Protein AF-A0A8T4D0Z1-F1 (afdb_monomer)

Mean predicted aligned error: 14.8 Å

Radius of gyration: 27.05 Å; Cα contacts (8 Å, |Δi|>4): 489; chains: 1; bounding box: 79×48×69 Å

Sequence (338 aa):
MTKTKYHNISILTSDVYAKAGSKIFVEFDRGKKSDSADDKNLLVLPRDIFDELKYLKKNPKYQNKLEEFFSDLDNYTSKGMNNCPIENDKDKKLNFSIGQISTGLDIALVDGASDLSYLVNSLGSFNPDELKIISSNPETRFDYKSKKLPVEAPKILLGDISILNQGVINGSKNLEARLNEVENNILPIEEAESFFDKKELYMNQVVRLGKEDYAIVEGDISRGRWGAINRADNVRLRLLHPREKSKKIILGKQVMPSFIGLTPRDMTQYIALQYGLLNPNVSLLFLVGGAGSGKTLLSYAAAMYQRLEFSEKGLKDKNWETLLLDQLLNRELMILYT

Solvent-accessible surface area (backbone atoms only — not comparable to full-atom values): 19195 Å² total; per-residue (Å²): 129,81,82,78,47,61,67,31,38,37,35,64,38,53,67,37,46,50,72,51,20,50,55,52,60,65,70,58,32,60,48,91,74,42,90,50,96,59,48,21,24,32,40,41,44,40,46,66,46,55,54,49,44,61,57,47,34,74,37,82,92,24,22,70,37,34,52,48,27,50,52,53,50,49,65,31,40,72,77,52,56,52,77,48,77,46,83,48,102,75,87,58,65,37,44,29,39,37,23,56,71,50,95,9,20,34,36,30,42,29,45,83,53,89,39,67,69,60,45,49,60,60,51,36,78,76,46,56,94,43,47,37,36,34,32,68,49,67,65,61,40,49,54,38,45,76,71,72,42,57,60,43,71,47,66,88,74,43,75,51,68,66,58,62,60,44,41,58,42,80,47,41,65,67,51,44,54,49,35,73,70,36,76,91,23,50,36,54,38,78,65,55,30,73,64,44,100,55,84,76,84,52,84,69,22,31,32,34,41,57,98,77,44,44,28,35,27,45,50,53,71,43,59,45,100,81,69,48,78,74,47,69,42,81,48,25,39,30,55,53,51,71,79,71,56,57,75,65,76,72,71,54,97,60,75,74,79,52,56,97,84,44,56,64,91,48,71,65,52,42,48,43,41,59,66,33,62,66,25,81,59,37,74,48,68,50,83,55,66,67,89,89,71,53,60,70,60,51,51,51,53,35,54,50,48,49,51,54,58,49,48,64,56,42,71,74,42,96,56,51,70,61,58,52,52,62,53,67,74,76,44,48,80,48,80,51,86,99

Nearest PDB structures (foldseek):
  2rk9-assembly1_A  TM=4.603E-01  e=1.181E+00  Vibrio splendidus 12B01
  3c85-assembly1_A  TM=7.006E-01  e=6.788E+00  Vibrio parahaemolyticus RIMD 2210633
  1xkj-assembly1_A  TM=2.360E-01  e=1.913E+00  Vibrio harveyi

pLDDT: mean 80.87, std 16.67, range [30.53, 97.44]

Secondary structure (DSSP, 8-state):
---PPPSEEEEE-HHHHHHHTTHHHHHH--GGG--STT--EEEEEEHHHHHHHHHHTTSTTTHHHHHHHHHHHHHHHTT--EEEEE--SSS-PEEEEEEESSSSEEEEEEES---HHHHHHHHTTT-GGGEEEE-S-HHHHHHHHHTT--EE--GGGS--HHHHHTTEEEPPHHHHHHHHHSGGGEEEHHHHHTTSSSS-PPTT-EEE-SSS-EEEEEEEEEE-TTS-EEEEEEEEEEEPPHHHHT------SS----BTTB--SSHHHHHIIIIIIT-TTEEEEEE---TTSSHHHHHHHHHHHHHHHHHHHHTTSS-HHHHHHHHHHT-EEEEE--

Structure (mmCIF, N/CA/C/O backbone):
data_AF-A0A8T4D0Z1-F1
#
_entry.id   AF-A0A8T4D0Z1-F1
#
loop_
_atom_site.group_PDB
_atom_site.id
_atom_site.type_symbol
_atom_site.label_atom_id
_atom_site.label_alt_id
_atom_site.label_comp_id
_atom_site.label_asym_id
_atom_site.label_entity_id
_atom_site.label_seq_id
_atom_site.pdbx_PDB_ins_code
_atom_site.Cartn_x
_atom_site.Cartn_y
_atom_site.Cartn_z
_atom_site.occupancy
_atom_site.B_iso_or_equiv
_atom_site.auth_seq_id
_atom_site.auth_comp_id
_atom_site.auth_asym_id
_atom_site.auth_atom_id
_atom_site.pdbx_PDB_model_num
ATOM 1 N N . MET A 1 1 ? 32.779 -0.439 -22.805 1.00 47.03 1 MET A N 1
ATOM 2 C CA . MET A 1 1 ? 32.040 -0.138 -21.563 1.00 47.03 1 MET A CA 1
ATOM 3 C C . MET A 1 1 ? 32.089 -1.373 -20.694 1.00 47.03 1 MET A C 1
ATOM 5 O O . MET A 1 1 ? 31.717 -2.439 -21.169 1.00 47.03 1 MET A O 1
ATOM 9 N N . THR A 1 2 ? 32.619 -1.262 -19.479 1.00 55.25 2 THR A N 1
ATOM 10 C CA . THR A 1 2 ? 32.457 -2.308 -18.466 1.00 55.25 2 THR A CA 1
ATOM 11 C C . THR A 1 2 ? 30.962 -2.503 -18.242 1.00 55.25 2 THR A C 1
ATOM 13 O O . THR A 1 2 ? 30.214 -1.535 -18.134 1.00 55.25 2 THR A O 1
ATOM 16 N N . LYS A 1 3 ? 30.510 -3.755 -18.288 1.00 70.94 3 LYS A N 1
ATOM 17 C CA . LYS A 1 3 ? 29.103 -4.105 -18.113 1.00 70.94 3 LYS A CA 1
ATOM 18 C C . LYS A 1 3 ? 28.761 -3.840 -16.647 1.00 70.94 3 LYS A C 1
ATOM 20 O O . LYS A 1 3 ? 29.086 -4.666 -15.801 1.00 70.94 3 LYS A O 1
ATOM 25 N N . THR A 1 4 ? 28.206 -2.665 -16.346 1.00 78.31 4 THR A N 1
ATOM 26 C CA . THR A 1 4 ? 27.737 -2.338 -14.996 1.00 78.31 4 THR A CA 1
ATOM 27 C C . THR A 1 4 ? 26.746 -3.413 -14.581 1.00 78.31 4 THR A C 1
ATOM 29 O O . THR A 1 4 ? 25.767 -3.673 -15.285 1.00 78.31 4 THR A O 1
ATOM 32 N N . LYS A 1 5 ? 27.047 -4.095 -13.478 1.00 86.31 5 LYS A N 1
ATOM 33 C CA . LYS A 1 5 ? 26.151 -5.092 -12.909 1.00 86.31 5 LYS A CA 1
ATOM 34 C C . LYS A 1 5 ? 25.172 -4.356 -12.000 1.00 86.31 5 LYS A C 1
ATOM 36 O O . LYS A 1 5 ? 25.580 -3.521 -11.206 1.00 86.31 5 LYS A O 1
ATOM 41 N N . TYR A 1 6 ? 23.885 -4.635 -12.157 1.00 90.12 6 TYR A N 1
ATOM 42 C CA . TYR A 1 6 ? 22.846 -4.133 -11.263 1.00 90.12 6 TYR A CA 1
ATOM 43 C C . TYR A 1 6 ? 22.421 -5.255 -10.323 1.00 90.12 6 TYR A C 1
ATOM 45 O O . TYR A 1 6 ? 22.430 -6.412 -10.736 1.00 90.12 6 TYR A O 1
ATOM 53 N N . HIS A 1 7 ? 22.063 -4.893 -9.090 1.00 90.19 7 HIS A N 1
ATOM 54 C CA . HIS A 1 7 ? 21.628 -5.815 -8.038 1.00 90.19 7 HIS A CA 1
ATOM 55 C C . HIS A 1 7 ? 20.145 -6.194 -8.120 1.00 90.19 7 HIS A C 1
ATOM 57 O O . HIS A 1 7 ? 19.727 -7.239 -7.637 1.00 90.19 7 HIS A O 1
ATOM 63 N N . ASN A 1 8 ? 19.312 -5.309 -8.664 1.00 92.81 8 ASN A N 1
ATOM 64 C CA . ASN A 1 8 ? 17.941 -5.633 -9.043 1.00 92.81 8 ASN A CA 1
ATOM 65 C C . ASN A 1 8 ? 17.583 -4.830 -10.282 1.00 92.81 8 ASN A C 1
ATOM 67 O O . ASN A 1 8 ? 17.907 -3.643 -10.361 1.00 92.81 8 ASN A O 1
ATOM 71 N N . ILE A 1 9 ? 16.861 -5.453 -11.210 1.00 94.81 9 ILE A N 1
ATOM 72 C CA . ILE A 1 9 ? 16.290 -4.771 -12.370 1.00 94.81 9 ILE A CA 1
ATOM 73 C C . ILE A 1 9 ? 14.774 -4.869 -12.255 1.00 94.81 9 ILE A C 1
ATOM 75 O O . ILE A 1 9 ? 14.208 -5.958 -12.210 1.00 94.81 9 ILE A O 1
ATOM 79 N N . SER A 1 10 ? 14.093 -3.732 -12.169 1.00 96.25 10 SER A N 1
ATOM 80 C CA . SER A 1 10 ? 12.647 -3.696 -11.949 1.00 96.25 10 SER A CA 1
ATOM 81 C C . SER A 1 10 ? 11.937 -2.915 -13.043 1.00 96.25 10 SER A C 1
ATOM 83 O O . SER A 1 10 ? 12.278 -1.768 -13.311 1.00 96.25 10 SER A O 1
ATOM 85 N N . ILE A 1 11 ? 10.920 -3.530 -13.647 1.00 96.81 11 ILE A N 1
ATOM 86 C CA . ILE A 1 11 ? 9.986 -2.879 -14.568 1.00 96.81 11 ILE A CA 1
ATOM 87 C C . ILE A 1 11 ? 8.665 -2.693 -13.826 1.00 96.81 11 ILE A C 1
ATOM 89 O O . ILE A 1 11 ? 7.998 -3.672 -13.486 1.00 96.81 11 ILE A O 1
ATOM 93 N N . LEU A 1 12 ? 8.268 -1.453 -13.557 1.00 96.88 12 LEU A N 1
ATOM 94 C CA . LEU A 1 12 ? 6.986 -1.186 -12.902 1.00 96.88 12 LEU A CA 1
ATOM 95 C C . LEU A 1 12 ? 5.918 -0.906 -13.961 1.00 96.88 12 LEU A C 1
ATOM 97 O O . LEU A 1 12 ? 6.181 -0.243 -14.962 1.00 96.88 12 LEU A O 1
ATOM 101 N N . THR A 1 13 ? 4.702 -1.393 -13.741 1.00 97.06 13 THR A N 1
ATOM 102 C CA . THR A 1 13 ? 3.558 -1.055 -14.595 1.00 97.06 13 THR A CA 1
ATOM 103 C C . THR A 1 13 ? 2.968 0.309 -14.231 1.00 97.06 13 THR A C 1
ATOM 105 O O . THR A 1 13 ? 3.181 0.830 -13.130 1.00 97.06 13 THR A O 1
ATOM 108 N N . SER A 1 14 ? 2.208 0.904 -15.153 1.00 96.88 14 SER A N 1
ATOM 109 C CA . SER A 1 14 ? 1.625 2.246 -15.006 1.00 96.88 14 SER A CA 1
ATOM 110 C C . SER A 1 14 ? 0.792 2.413 -13.729 1.00 96.88 14 SER A C 1
ATOM 112 O O . SER A 1 14 ? 0.857 3.446 -13.063 1.00 96.88 14 SER A O 1
ATOM 114 N N . ASP A 1 15 ? 0.065 1.373 -13.320 1.00 94.94 15 ASP A N 1
ATOM 115 C CA . ASP A 1 15 ? -0.751 1.358 -12.108 1.00 94.94 15 ASP A CA 1
ATOM 116 C C . ASP A 1 15 ? 0.074 1.446 -10.816 1.00 94.94 15 ASP A C 1
ATOM 118 O O . ASP A 1 15 ? -0.430 1.950 -9.809 1.00 94.94 15 ASP A O 1
ATOM 122 N N . VAL A 1 16 ? 1.334 0.999 -10.827 1.00 96.25 16 VAL A N 1
ATOM 123 C CA . VAL A 1 16 ? 2.243 1.148 -9.683 1.00 96.25 16 VAL A CA 1
ATOM 124 C C . VAL A 1 16 ? 2.720 2.590 -9.580 1.00 96.25 16 VAL A C 1
ATOM 126 O O . VAL A 1 16 ? 2.548 3.201 -8.525 1.00 96.25 16 VAL A O 1
ATOM 129 N N . TYR A 1 17 ? 3.222 3.162 -10.678 1.00 96.25 17 TYR A N 1
ATOM 130 C CA . TYR A 1 17 ? 3.630 4.570 -10.742 1.00 96.25 17 TYR A CA 1
ATOM 131 C C . TYR A 1 17 ? 2.480 5.514 -10.365 1.00 96.25 17 TYR A C 1
ATOM 133 O O . TYR A 1 17 ? 2.650 6.386 -9.519 1.00 96.25 17 TYR A O 1
ATOM 141 N N . ALA A 1 18 ? 1.278 5.301 -10.912 1.00 94.44 18 ALA A N 1
ATOM 142 C CA . ALA A 1 18 ? 0.109 6.133 -10.621 1.00 94.44 18 ALA A CA 1
ATOM 143 C C . ALA A 1 18 ? -0.299 6.106 -9.137 1.00 94.44 18 ALA A C 1
ATOM 145 O O . ALA A 1 18 ? -0.797 7.098 -8.600 1.00 94.44 18 ALA A O 1
ATOM 146 N N . LYS A 1 19 ? -0.094 4.975 -8.449 1.00 92.19 19 LYS A N 1
ATOM 147 C CA . LYS A 1 19 ? -0.420 4.836 -7.024 1.00 92.19 19 LYS A CA 1
ATOM 148 C C . LYS A 1 19 ? 0.692 5.343 -6.106 1.00 92.19 19 LYS A C 1
ATOM 150 O O . LYS A 1 19 ? 0.364 5.949 -5.081 1.00 92.19 19 LYS A O 1
ATOM 155 N N . ALA A 1 20 ? 1.955 5.092 -6.446 1.00 92.31 20 ALA A N 1
ATOM 156 C CA . ALA A 1 20 ? 3.108 5.384 -5.597 1.00 92.31 20 ALA A CA 1
ATOM 157 C C . ALA A 1 20 ? 3.710 6.785 -5.819 1.00 92.31 20 ALA A C 1
ATOM 159 O O . ALA A 1 20 ? 4.182 7.380 -4.854 1.00 92.31 20 ALA A O 1
ATOM 160 N N . GLY A 1 21 ? 3.655 7.335 -7.037 1.00 95.00 21 GLY A N 1
ATOM 161 C CA . GLY A 1 21 ? 4.294 8.613 -7.375 1.00 95.00 21 GLY A CA 1
ATOM 162 C C . GLY A 1 21 ? 5.819 8.566 -7.225 1.00 95.00 21 GLY A C 1
ATOM 163 O O . GLY A 1 21 ? 6.441 7.545 -7.517 1.00 95.00 21 GLY A O 1
ATOM 164 N N . SER A 1 22 ? 6.410 9.655 -6.729 1.00 93.81 22 SER A N 1
ATOM 165 C CA . SER A 1 22 ? 7.848 9.804 -6.428 1.00 93.81 22 SER A CA 1
ATOM 166 C C . SER A 1 22 ? 8.384 8.791 -5.409 1.00 93.81 22 SER A C 1
ATOM 168 O O . SER A 1 22 ? 9.566 8.449 -5.435 1.00 93.81 22 SER A O 1
ATOM 170 N N . LYS A 1 23 ? 7.523 8.243 -4.534 1.00 91.81 23 LYS A N 1
ATOM 171 C CA . LYS A 1 23 ? 7.924 7.310 -3.462 1.00 91.81 23 LYS A CA 1
ATOM 172 C C . LYS A 1 23 ? 8.645 6.065 -3.972 1.00 91.81 23 LYS A C 1
ATOM 174 O O . LYS A 1 23 ? 9.411 5.460 -3.228 1.00 91.81 23 LYS A O 1
ATOM 179 N N . ILE A 1 24 ? 8.437 5.695 -5.236 1.00 94.88 24 ILE A N 1
ATOM 180 C CA . ILE A 1 24 ? 9.175 4.600 -5.870 1.00 94.88 24 ILE A CA 1
ATOM 181 C C . ILE A 1 24 ? 10.688 4.835 -5.857 1.00 94.88 24 ILE A C 1
ATOM 183 O O . ILE A 1 24 ? 11.440 3.878 -5.748 1.00 94.88 24 ILE A O 1
ATOM 187 N N . PHE A 1 25 ? 11.157 6.082 -5.946 1.00 94.69 25 PHE A N 1
ATOM 188 C CA . PHE A 1 25 ? 12.589 6.351 -5.959 1.00 94.69 25 PHE A CA 1
ATOM 189 C C . PHE A 1 25 ? 13.204 6.027 -4.604 1.00 94.69 25 PHE A C 1
ATOM 191 O O . PHE A 1 25 ? 14.261 5.420 -4.553 1.00 94.69 25 PHE A O 1
ATOM 198 N N . VAL A 1 26 ? 12.503 6.346 -3.515 1.00 91.69 26 VAL A N 1
ATOM 199 C CA . VAL A 1 26 ? 12.949 6.035 -2.152 1.00 91.69 26 VAL A CA 1
ATOM 200 C C . VAL A 1 26 ? 12.924 4.530 -1.890 1.00 91.69 26 VAL A C 1
ATOM 202 O O . VAL A 1 26 ? 13.870 3.994 -1.328 1.00 91.69 26 VAL A O 1
ATOM 205 N N . GLU A 1 27 ? 11.864 3.841 -2.311 1.00 91.25 27 GLU A N 1
ATOM 206 C CA . GLU A 1 27 ? 11.704 2.404 -2.055 1.00 91.25 27 GLU A CA 1
ATOM 207 C C . GLU A 1 27 ? 12.721 1.545 -2.814 1.00 91.25 27 GLU A C 1
ATOM 209 O O . GLU A 1 27 ? 13.227 0.555 -2.289 1.00 91.25 27 GLU A O 1
ATOM 214 N N . PHE A 1 28 ? 12.994 1.896 -4.071 1.00 92.88 28 PHE A N 1
ATOM 215 C CA . PHE A 1 28 ? 13.915 1.135 -4.911 1.00 92.88 28 PHE A CA 1
ATOM 216 C C . PHE A 1 28 ? 15.367 1.585 -4.744 1.00 92.88 28 PHE A C 1
ATOM 218 O O . PHE A 1 28 ? 16.260 0.942 -5.297 1.00 92.88 28 PHE A O 1
ATOM 225 N N . ASP A 1 29 ? 15.631 2.640 -3.975 1.00 92.19 29 ASP A N 1
ATOM 226 C CA . ASP A 1 29 ? 16.986 3.026 -3.608 1.00 92.19 29 ASP A CA 1
ATOM 227 C C . ASP A 1 29 ? 17.546 2.087 -2.532 1.00 92.19 29 ASP A C 1
ATOM 229 O O . ASP A 1 29 ? 16.928 1.817 -1.503 1.00 92.19 29 ASP A O 1
ATOM 233 N N . ARG A 1 30 ? 18.772 1.605 -2.737 1.00 85.62 30 ARG A N 1
ATOM 234 C CA . ARG A 1 30 ? 19.510 0.858 -1.706 1.00 85.62 30 ARG A CA 1
ATOM 235 C C . ARG A 1 30 ? 20.062 1.748 -0.596 1.00 85.62 30 ARG A C 1
ATOM 237 O O . ARG A 1 30 ? 20.553 1.242 0.419 1.00 85.62 30 ARG A O 1
ATOM 244 N N . GLY A 1 31 ? 20.004 3.063 -0.779 1.00 82.44 31 GLY A N 1
ATOM 245 C CA . GLY A 1 31 ? 20.569 4.055 0.117 1.00 82.44 31 GLY A CA 1
ATOM 246 C C . GLY A 1 31 ? 22.091 3.937 0.213 1.00 82.44 31 GLY A C 1
ATOM 247 O O . GLY A 1 31 ? 22.770 3.419 -0.673 1.00 82.44 31 GLY A O 1
ATOM 248 N N . LYS A 1 32 ? 22.651 4.390 1.340 1.00 66.38 32 LYS A N 1
ATOM 249 C CA . LYS A 1 32 ? 24.105 4.388 1.602 1.00 66.38 32 LYS A CA 1
ATOM 250 C C . LYS A 1 32 ? 24.732 2.993 1.771 1.00 66.38 32 LYS A C 1
ATOM 252 O O . LYS A 1 32 ? 25.921 2.918 2.033 1.00 66.38 32 LYS A O 1
ATOM 257 N N . LYS A 1 33 ? 23.962 1.904 1.650 1.00 59.16 33 LYS A N 1
ATOM 258 C CA . LYS A 1 33 ? 24.463 0.519 1.779 1.00 59.16 33 LYS A CA 1
ATOM 259 C C . LYS A 1 33 ? 25.176 -0.001 0.522 1.00 59.16 33 LYS A C 1
ATOM 261 O O . LYS A 1 33 ? 25.581 -1.155 0.487 1.00 59.16 33 LYS A O 1
ATOM 266 N N . SER A 1 34 ? 25.267 0.817 -0.522 1.00 59.88 34 SER A N 1
ATOM 267 C CA . SER A 1 34 ? 26.015 0.513 -1.739 1.00 59.88 34 SER A CA 1
ATOM 268 C C . SER A 1 34 ? 27.501 0.795 -1.496 1.00 59.88 34 SER A C 1
ATOM 270 O O . SER A 1 34 ? 27.979 1.885 -1.802 1.00 59.88 34 SER A O 1
ATOM 272 N N . ASP A 1 35 ? 28.230 -0.171 -0.934 1.00 61.88 35 ASP A N 1
ATOM 273 C CA . ASP A 1 35 ? 29.671 -0.035 -0.641 1.00 61.88 35 ASP A CA 1
ATOM 274 C C . ASP A 1 35 ? 30.545 0.001 -1.914 1.00 61.88 35 ASP A C 1
ATOM 276 O O . ASP A 1 35 ? 31.731 0.326 -1.855 1.00 61.88 35 ASP A O 1
ATOM 280 N N . SER A 1 36 ? 29.970 -0.292 -3.087 1.00 71.50 36 SER A N 1
ATOM 281 C CA . SER A 1 36 ? 30.650 -0.194 -4.382 1.00 71.50 36 SER A CA 1
ATOM 282 C C . SER A 1 36 ? 29.777 0.495 -5.434 1.00 71.50 36 SER A C 1
ATOM 284 O O . SER A 1 36 ? 28.550 0.469 -5.352 1.00 71.50 36 SER A O 1
ATOM 286 N N . ALA A 1 37 ? 30.408 1.118 -6.434 1.00 68.50 37 ALA A N 1
ATOM 287 C CA . ALA A 1 37 ? 29.711 1.748 -7.560 1.00 68.50 37 ALA A CA 1
ATOM 288 C C . ALA A 1 37 ? 28.924 0.743 -8.433 1.00 68.50 37 ALA A C 1
ATOM 290 O O . ALA A 1 37 ? 28.045 1.160 -9.188 1.00 68.50 37 ALA A O 1
ATOM 291 N N . ASP A 1 38 ? 29.213 -0.555 -8.293 1.00 71.44 38 ASP A N 1
ATOM 292 C CA . ASP A 1 38 ? 28.634 -1.667 -9.059 1.00 71.44 38 ASP A CA 1
ATOM 293 C C . ASP A 1 38 ? 27.461 -2.359 -8.337 1.00 71.44 38 ASP A C 1
ATOM 295 O O . ASP A 1 38 ? 27.094 -3.480 -8.678 1.00 71.44 38 ASP A O 1
ATOM 299 N N . ASP A 1 39 ? 26.876 -1.718 -7.321 1.00 82.69 39 ASP A N 1
ATOM 300 C CA . ASP A 1 39 ? 25.872 -2.341 -6.448 1.00 82.69 39 ASP A CA 1
ATOM 301 C C . ASP A 1 39 ? 24.527 -1.593 -6.437 1.00 82.69 39 ASP A C 1
ATOM 303 O O . ASP A 1 39 ? 23.793 -1.580 -5.447 1.00 82.69 39 ASP A O 1
ATOM 307 N N . LYS A 1 40 ? 24.186 -0.948 -7.555 1.00 91.75 40 LYS A N 1
ATOM 308 C CA . LYS A 1 40 ? 22.950 -0.168 -7.714 1.00 91.75 40 LYS A CA 1
ATOM 309 C C . LYS A 1 40 ? 21.749 -1.030 -8.099 1.00 91.75 40 LYS A C 1
ATOM 311 O O . LYS A 1 40 ? 21.893 -2.087 -8.713 1.00 91.75 40 LYS A O 1
ATOM 316 N N . ASN A 1 41 ? 20.548 -0.530 -7.822 1.00 93.88 41 ASN A N 1
ATOM 317 C CA . ASN A 1 41 ? 19.325 -1.006 -8.467 1.00 93.88 41 ASN A CA 1
ATOM 318 C C . ASN A 1 41 ? 19.080 -0.247 -9.784 1.00 93.88 41 ASN A C 1
ATOM 320 O O . ASN A 1 41 ? 19.502 0.901 -9.934 1.00 93.88 41 ASN A O 1
ATOM 324 N N . LEU A 1 42 ? 18.368 -0.879 -10.719 1.00 94.69 42 LEU A N 1
ATOM 325 C CA . LEU A 1 42 ? 17.929 -0.283 -11.978 1.00 94.69 42 LEU A CA 1
ATOM 326 C C . LEU A 1 42 ? 16.405 -0.321 -12.084 1.00 94.69 42 LEU A C 1
ATOM 328 O O . LEU A 1 42 ? 15.800 -1.395 -12.143 1.00 94.69 42 LEU A O 1
ATOM 332 N N . LEU A 1 43 ? 15.784 0.852 -12.175 1.00 96.25 43 LEU A N 1
ATOM 333 C CA . LEU A 1 43 ? 14.394 0.975 -12.603 1.00 96.25 43 LEU A CA 1
ATOM 334 C C . LEU A 1 43 ? 14.338 1.127 -14.118 1.00 96.25 43 LEU A C 1
ATOM 336 O O . LEU A 1 43 ? 14.944 2.032 -14.679 1.00 96.25 43 LEU A O 1
ATOM 340 N N . VAL A 1 44 ? 13.587 0.264 -14.788 1.00 96.50 44 VAL A N 1
ATOM 341 C CA . VAL A 1 44 ? 13.389 0.330 -16.234 1.00 96.50 44 VAL A CA 1
ATOM 342 C C . VAL A 1 44 ? 11.989 0.855 -16.515 1.00 96.50 44 VAL A C 1
ATOM 344 O O . VAL A 1 44 ? 10.996 0.258 -16.098 1.00 96.50 44 VAL A O 1
ATOM 347 N N . LEU A 1 45 ? 11.919 1.962 -17.249 1.00 97.00 45 LEU A N 1
ATOM 348 C CA . LEU A 1 45 ? 10.693 2.649 -17.626 1.00 97.00 45 LEU A CA 1
ATOM 349 C C . LEU A 1 45 ? 10.540 2.629 -19.158 1.00 97.00 45 LEU A C 1
ATOM 351 O O . LEU A 1 45 ? 11.122 3.464 -19.857 1.00 97.00 45 LEU A O 1
ATOM 355 N N . PRO A 1 46 ? 9.774 1.662 -19.698 1.00 96.50 46 PRO A N 1
ATOM 356 C CA . PRO A 1 46 ? 9.449 1.604 -21.118 1.00 96.50 46 PRO A CA 1
ATOM 357 C C . PRO A 1 46 ? 8.711 2.861 -21.576 1.00 96.50 46 PRO A C 1
ATOM 359 O O . PRO A 1 46 ? 7.887 3.406 -20.834 1.00 96.50 46 PRO A O 1
ATOM 362 N N . ARG A 1 47 ? 8.951 3.279 -22.821 1.00 94.88 47 ARG A N 1
ATOM 363 C CA . ARG A 1 47 ? 8.333 4.480 -23.385 1.00 94.88 47 ARG A CA 1
ATOM 364 C C . ARG A 1 47 ? 6.807 4.429 -23.385 1.00 94.88 47 ARG A C 1
ATOM 366 O O . ARG A 1 47 ? 6.176 5.415 -23.017 1.00 94.88 47 ARG A O 1
ATOM 373 N N . ASP A 1 48 ? 6.231 3.271 -23.691 1.00 94.94 48 ASP A N 1
ATOM 374 C CA . ASP A 1 48 ? 4.778 3.079 -23.700 1.00 94.94 48 ASP A CA 1
ATOM 375 C C . ASP A 1 48 ? 4.167 3.327 -22.312 1.00 94.94 48 ASP A C 1
ATOM 377 O O . ASP A 1 48 ? 3.150 4.008 -22.187 1.00 94.94 48 ASP A O 1
ATOM 381 N N . ILE A 1 49 ? 4.839 2.860 -21.252 1.00 96.19 49 ILE A N 1
ATOM 382 C CA . ILE A 1 49 ? 4.422 3.113 -19.865 1.00 96.19 49 ILE A CA 1
ATOM 383 C C . ILE A 1 49 ? 4.589 4.598 -19.532 1.00 96.19 49 ILE A C 1
ATOM 385 O O . ILE A 1 49 ? 3.702 5.197 -18.933 1.00 96.19 49 ILE A O 1
ATOM 389 N N . PHE A 1 50 ? 5.694 5.225 -19.940 1.00 96.31 50 PHE A N 1
ATOM 390 C CA . PHE A 1 50 ? 5.921 6.656 -19.725 1.00 96.31 50 PHE A CA 1
ATOM 391 C C . PHE A 1 50 ? 4.833 7.533 -20.368 1.00 96.31 50 PHE A C 1
ATOM 393 O O . PHE A 1 50 ? 4.336 8.474 -19.742 1.00 96.31 50 PHE A O 1
ATOM 400 N N . ASP A 1 51 ? 4.425 7.217 -21.596 1.00 96.12 51 ASP A N 1
ATOM 401 C CA . ASP A 1 51 ? 3.373 7.951 -22.299 1.00 96.12 51 ASP A CA 1
ATOM 402 C C . ASP A 1 51 ? 1.979 7.662 -21.706 1.00 96.12 51 ASP A C 1
ATOM 404 O O . ASP A 1 51 ? 1.171 8.587 -21.557 1.00 96.12 51 ASP A O 1
ATOM 408 N N . GLU A 1 52 ? 1.721 6.436 -21.236 1.00 96.75 52 GLU A N 1
ATOM 409 C CA . GLU A 1 52 ? 0.526 6.116 -20.444 1.00 96.75 52 GLU A CA 1
ATOM 410 C C . GLU A 1 52 ? 0.463 6.949 -19.152 1.00 96.75 52 GLU A C 1
ATOM 412 O O . GLU A 1 52 ? -0.591 7.488 -18.804 1.00 96.75 52 GLU A O 1
ATOM 417 N N . LEU A 1 53 ? 1.591 7.147 -18.462 1.00 97.31 53 LEU A N 1
ATOM 418 C CA . LEU A 1 53 ? 1.649 7.982 -17.259 1.00 97.31 53 LEU A CA 1
ATOM 419 C C . LEU A 1 53 ? 1.340 9.450 -17.546 1.00 97.31 53 LEU A C 1
ATOM 421 O O . LEU A 1 53 ? 0.651 10.093 -16.753 1.00 97.31 53 LEU A O 1
ATOM 425 N N . LYS A 1 54 ? 1.770 9.989 -18.692 1.00 97.44 54 LYS A N 1
ATOM 426 C CA . LYS A 1 54 ? 1.381 11.347 -19.113 1.00 97.44 54 LYS A CA 1
ATOM 427 C C . LYS A 1 54 ? -0.120 11.467 -19.340 1.00 97.44 54 LYS A C 1
ATOM 429 O O . LYS A 1 54 ? -0.704 12.507 -19.035 1.00 97.44 54 LYS A O 1
ATOM 434 N N . TYR A 1 55 ? -0.749 10.420 -19.869 1.00 97.44 55 TYR A N 1
ATOM 435 C CA . TYR A 1 55 ? -2.199 10.377 -20.003 1.00 97.44 55 TYR A CA 1
ATOM 436 C C . TYR A 1 55 ? -2.879 10.305 -18.627 1.00 97.44 55 TYR A C 1
ATOM 438 O O . TYR A 1 55 ? -3.752 11.123 -18.331 1.00 97.44 55 TYR A O 1
ATOM 446 N N . LEU A 1 56 ? -2.427 9.402 -17.749 1.00 96.12 56 LEU A N 1
ATOM 447 C CA . LEU A 1 56 ? -2.953 9.236 -16.388 1.00 96.12 56 LEU A CA 1
ATOM 448 C C . LEU A 1 56 ? -2.770 10.480 -15.511 1.00 96.12 56 LEU A C 1
ATOM 450 O O . LEU A 1 56 ? -3.609 10.726 -14.646 1.00 96.12 56 LEU A O 1
ATOM 454 N N . LYS A 1 57 ? -1.740 11.298 -15.757 1.00 96.75 57 LYS A N 1
ATOM 455 C CA . LYS A 1 57 ? -1.515 12.588 -15.082 1.00 96.75 57 LYS A CA 1
ATOM 456 C C . LYS A 1 57 ? -2.710 13.538 -15.215 1.00 96.75 57 LYS A C 1
ATOM 458 O O . LYS A 1 57 ? -2.959 14.323 -14.310 1.00 96.75 57 LYS A O 1
ATOM 463 N N . LYS A 1 58 ? -3.484 13.444 -16.304 1.00 96.00 58 LYS A N 1
ATOM 464 C CA . LYS A 1 58 ? -4.699 14.254 -16.516 1.00 96.00 58 LYS A CA 1
ATOM 465 C C . LYS A 1 58 ? -5.880 13.813 -15.644 1.00 96.00 58 LYS A C 1
ATOM 467 O O . LYS A 1 58 ? -6.885 14.514 -15.585 1.00 96.00 58 LYS A O 1
ATOM 472 N N . ASN A 1 59 ? -5.801 12.645 -15.006 1.00 94.38 59 ASN A N 1
ATOM 473 C CA . ASN A 1 59 ? -6.837 12.157 -14.106 1.00 94.38 59 ASN A CA 1
ATOM 474 C C . ASN A 1 59 ? -6.665 12.800 -12.716 1.00 94.38 59 ASN A C 1
ATOM 476 O O . ASN A 1 59 ? -5.633 12.559 -12.081 1.00 94.38 59 ASN A O 1
ATOM 480 N N . PRO A 1 60 ? -7.677 13.516 -12.181 1.00 93.56 60 PRO A N 1
ATOM 481 C CA . PRO A 1 60 ? -7.588 14.175 -10.873 1.00 93.56 60 PRO A CA 1
ATOM 482 C C . PRO A 1 60 ? -7.180 13.242 -9.726 1.00 93.56 60 PRO 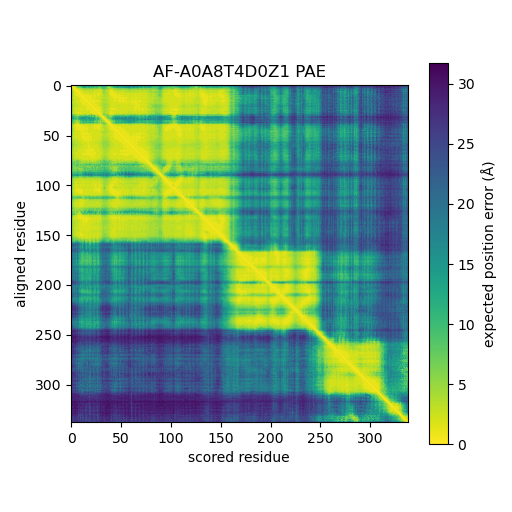A C 1
ATOM 484 O O . PRO A 1 60 ? -6.548 13.669 -8.766 1.00 93.56 60 PRO A O 1
ATOM 487 N N . LYS A 1 61 ? -7.495 11.943 -9.831 1.00 90.56 61 LYS A N 1
ATOM 488 C CA . LYS A 1 61 ? -7.133 10.934 -8.827 1.00 90.56 61 LYS A CA 1
ATOM 489 C C . LYS A 1 61 ? -5.617 10.740 -8.680 1.00 90.56 61 LYS A C 1
ATOM 491 O O . LYS A 1 61 ? -5.159 10.380 -7.597 1.00 90.56 61 LYS A O 1
ATOM 496 N N . TYR A 1 62 ? -4.856 10.913 -9.760 1.00 93.06 62 TYR A N 1
ATOM 497 C CA . TYR A 1 62 ? -3.416 10.628 -9.804 1.00 93.06 62 TYR A CA 1
ATOM 498 C C . TYR A 1 62 ? -2.562 11.867 -10.075 1.00 93.06 62 TYR A C 1
ATOM 500 O O . TYR A 1 62 ? -1.343 11.787 -9.940 1.00 93.06 62 TYR A O 1
ATOM 508 N N . GLN A 1 63 ? -3.189 12.990 -10.433 1.00 94.38 63 GLN A N 1
ATOM 509 C CA . GLN A 1 63 ? -2.523 14.200 -10.904 1.00 94.38 63 GLN A CA 1
ATOM 510 C C . GLN A 1 63 ? -1.367 14.632 -9.997 1.00 94.38 63 GLN A C 1
ATOM 512 O O . G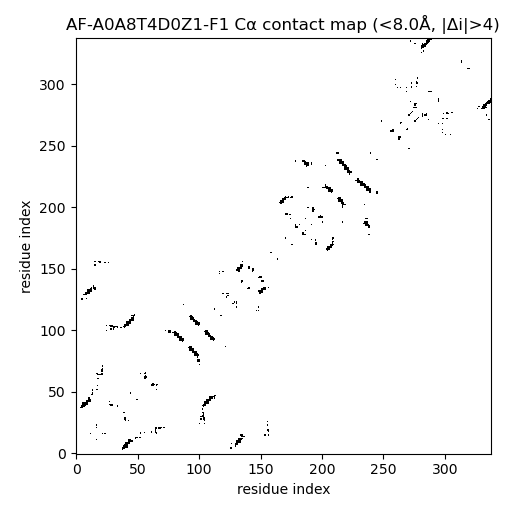LN A 1 63 ? -0.230 14.630 -10.455 1.00 94.38 63 GLN A O 1
ATOM 517 N N . ASN A 1 64 ? -1.625 14.893 -8.711 1.00 92.00 64 ASN A N 1
ATOM 518 C CA . ASN A 1 64 ? -0.598 15.395 -7.787 1.00 92.00 64 ASN A CA 1
ATOM 519 C C . ASN A 1 64 ? 0.601 14.437 -7.665 1.00 92.00 64 ASN A C 1
ATOM 521 O O . ASN A 1 64 ? 1.749 14.861 -7.718 1.00 92.00 64 ASN A O 1
ATOM 525 N N . LYS A 1 65 ? 0.342 13.126 -7.558 1.00 92.62 65 LYS A N 1
ATOM 526 C CA . LYS A 1 65 ? 1.398 12.107 -7.416 1.00 92.62 65 LYS A CA 1
ATOM 527 C C . LYS A 1 65 ? 2.255 11.981 -8.670 1.00 92.62 65 LYS A C 1
ATOM 529 O O . LYS A 1 65 ? 3.456 11.744 -8.578 1.00 92.62 65 LYS A O 1
ATOM 534 N N . LEU A 1 66 ? 1.627 12.086 -9.840 1.00 96.75 66 LEU A N 1
ATOM 535 C CA . LEU A 1 66 ? 2.327 12.003 -11.115 1.00 96.75 66 LEU A CA 1
ATOM 536 C C . LEU A 1 66 ? 3.055 13.310 -11.438 1.00 96.75 66 LEU A C 1
ATOM 538 O O . LEU A 1 66 ? 4.139 13.256 -12.001 1.00 96.75 66 LEU A O 1
ATOM 542 N N . GLU A 1 67 ? 2.514 14.470 -11.061 1.00 97.06 67 GLU A N 1
ATOM 543 C CA . GLU A 1 67 ? 3.223 15.755 -11.126 1.00 97.06 67 GLU A CA 1
ATOM 544 C C . GLU A 1 67 ? 4.526 15.722 -10.329 1.00 97.06 67 GLU A C 1
ATOM 546 O O . GLU A 1 67 ? 5.570 16.056 -10.884 1.00 97.06 67 GLU A O 1
ATOM 551 N N . GLU A 1 68 ? 4.476 15.237 -9.089 1.00 94.75 68 GLU A N 1
ATOM 552 C CA . GLU A 1 68 ? 5.656 15.046 -8.243 1.00 94.75 68 GLU A CA 1
ATOM 553 C C . GLU A 1 68 ? 6.653 14.062 -8.875 1.00 94.75 68 GLU A C 1
ATOM 555 O O . GLU A 1 68 ? 7.822 14.392 -9.047 1.00 94.75 68 GLU A O 1
ATOM 560 N N . PHE A 1 69 ? 6.178 12.893 -9.325 1.00 96.62 69 PHE A N 1
ATOM 561 C CA . PHE A 1 69 ? 7.014 11.901 -10.009 1.00 96.62 69 PHE A CA 1
ATOM 562 C C . PHE A 1 69 ? 7.747 12.478 -11.229 1.00 96.62 69 PHE A C 1
ATOM 564 O O . PHE A 1 69 ? 8.946 12.255 -11.376 1.00 96.62 69 PHE A O 1
ATOM 571 N N . PHE A 1 70 ? 7.045 13.206 -12.105 1.00 97.25 70 PHE A N 1
ATOM 572 C CA . PHE A 1 70 ? 7.662 13.806 -13.291 1.00 97.25 70 PHE A CA 1
ATOM 573 C C . PHE A 1 70 ? 8.633 14.928 -12.919 1.00 97.25 70 PHE A C 1
ATOM 575 O O . PHE A 1 70 ? 9.705 14.995 -13.506 1.00 97.25 70 PHE A O 1
ATOM 582 N N . SER A 1 71 ? 8.297 15.762 -11.930 1.00 96.06 71 SER A N 1
ATOM 583 C CA . SER A 1 71 ? 9.195 16.811 -11.438 1.00 96.06 71 SER A CA 1
ATOM 584 C C . SER A 1 71 ? 10.508 16.224 -10.916 1.00 96.06 71 SER A C 1
ATOM 586 O O . SER A 1 71 ? 11.587 16.702 -11.258 1.00 96.06 71 SER A O 1
ATOM 588 N N . ASP A 1 72 ? 10.430 15.164 -10.114 1.00 93.56 72 ASP A N 1
ATOM 589 C CA . ASP A 1 72 ? 11.608 14.474 -9.596 1.00 93.56 72 ASP A CA 1
ATOM 590 C C . ASP A 1 72 ? 12.405 13.815 -10.722 1.00 93.56 72 ASP A C 1
ATOM 592 O O . ASP A 1 72 ? 13.620 13.985 -10.809 1.00 93.56 72 ASP A O 1
ATOM 596 N N . LEU A 1 73 ? 11.726 13.126 -11.641 1.00 94.62 73 LEU A N 1
ATOM 597 C CA . LEU A 1 73 ? 12.368 12.513 -12.798 1.00 94.62 73 LEU A CA 1
ATOM 598 C C . LEU A 1 73 ? 13.120 13.545 -13.656 1.00 94.62 73 LEU A C 1
ATOM 600 O O . LEU A 1 73 ? 14.265 13.300 -14.039 1.00 94.62 73 LEU A O 1
ATOM 604 N N . ASP A 1 74 ? 12.524 14.705 -13.925 1.00 93.75 74 ASP A N 1
ATOM 605 C CA . ASP A 1 74 ? 13.159 15.798 -14.668 1.00 93.75 74 ASP A CA 1
ATOM 606 C C . ASP A 1 74 ? 14.379 16.349 -13.906 1.00 93.75 74 ASP A C 1
ATOM 608 O O . ASP A 1 74 ? 15.457 16.537 -14.481 1.00 93.75 74 ASP A O 1
ATOM 612 N N . ASN A 1 75 ? 14.267 16.516 -12.583 1.00 90.88 75 ASN A N 1
ATOM 613 C CA . ASN A 1 75 ? 15.381 16.939 -11.730 1.00 90.88 75 ASN A CA 1
ATOM 614 C C . ASN A 1 75 ? 16.567 15.964 -11.791 1.00 90.88 75 ASN A C 1
ATOM 616 O O . ASN A 1 75 ? 17.722 16.395 -11.798 1.00 90.88 75 ASN A O 1
ATOM 620 N N . TYR A 1 76 ? 16.310 14.658 -11.862 1.00 85.50 76 TYR A N 1
ATOM 621 C CA . TYR A 1 76 ? 17.370 13.655 -11.958 1.00 85.50 76 TYR A CA 1
ATOM 622 C C . TYR A 1 76 ? 17.962 13.550 -13.365 1.00 85.50 76 TYR A C 1
ATOM 624 O O . TYR A 1 76 ? 19.180 13.464 -13.519 1.00 85.50 76 TYR A O 1
ATOM 632 N N . THR A 1 77 ? 17.124 13.604 -14.398 1.00 83.44 77 THR A N 1
ATOM 633 C CA . THR A 1 77 ? 17.566 13.468 -15.795 1.00 83.44 77 THR A CA 1
ATOM 634 C C . THR A 1 77 ? 18.270 14.715 -16.333 1.00 83.44 77 THR A C 1
ATOM 636 O O . THR A 1 77 ? 19.152 14.593 -17.184 1.00 83.44 77 THR A O 1
ATOM 639 N N . SER A 1 78 ? 17.983 15.902 -15.787 1.00 84.12 78 SER A N 1
ATOM 640 C CA . SER A 1 78 ? 18.664 17.159 -16.144 1.00 84.12 78 SER A CA 1
ATOM 641 C C . SER A 1 78 ? 20.176 17.158 -15.867 1.00 84.12 78 SER A C 1
ATOM 643 O O . SER A 1 78 ? 20.914 17.924 -16.484 1.00 84.12 78 SER A O 1
ATOM 645 N N . LYS A 1 79 ? 20.666 16.252 -15.008 1.00 82.31 79 LYS A N 1
ATOM 646 C CA . LYS A 1 79 ? 22.102 16.036 -14.749 1.00 82.31 79 LYS A CA 1
ATOM 647 C C . LYS A 1 79 ? 22.830 15.296 -15.882 1.00 82.31 79 LYS A C 1
ATOM 649 O O . LYS A 1 79 ? 24.040 15.100 -15.796 1.00 82.31 79 LYS A O 1
ATOM 654 N N . GLY A 1 80 ? 22.108 14.926 -16.940 1.00 78.25 80 GLY A N 1
ATOM 655 C CA . GLY A 1 80 ? 22.612 14.207 -18.103 1.00 78.25 80 GLY A CA 1
ATOM 656 C C . GLY A 1 80 ? 22.252 12.725 -18.048 1.00 78.25 80 GLY A C 1
ATOM 657 O O . GLY A 1 80 ? 22.446 12.058 -17.032 1.00 78.25 80 GLY A O 1
ATOM 658 N N . MET A 1 81 ? 21.735 12.204 -19.161 1.00 85.19 81 MET A N 1
ATOM 659 C CA . MET A 1 81 ? 21.533 10.770 -19.362 1.00 85.19 81 MET A CA 1
ATOM 660 C C . MET A 1 81 ? 22.586 10.241 -20.327 1.00 85.19 81 MET A C 1
ATOM 662 O O . MET A 1 81 ? 22.851 10.840 -21.370 1.00 85.19 81 MET A O 1
ATOM 666 N N . ASN A 1 82 ? 23.165 9.095 -19.992 1.00 81.75 82 ASN A N 1
ATOM 667 C CA . ASN A 1 82 ? 24.069 8.390 -20.883 1.00 81.75 82 ASN A CA 1
ATOM 668 C C . ASN A 1 82 ? 23.244 7.497 -21.808 1.00 81.75 82 ASN A C 1
ATOM 670 O O . ASN A 1 82 ? 22.489 6.637 -21.347 1.00 81.75 82 ASN A O 1
ATOM 674 N N . ASN A 1 83 ? 23.396 7.687 -23.116 1.00 80.94 83 ASN A N 1
ATOM 675 C CA . ASN A 1 83 ? 22.781 6.806 -24.101 1.00 80.94 83 ASN A CA 1
ATOM 676 C C . ASN A 1 83 ? 23.602 5.517 -24.206 1.00 80.94 83 ASN A C 1
ATOM 678 O O . ASN A 1 83 ? 24.789 5.551 -24.530 1.00 80.94 83 ASN A O 1
ATOM 682 N N . CYS A 1 84 ? 22.959 4.384 -23.947 1.00 73.81 84 CYS A N 1
ATOM 683 C CA . CYS A 1 84 ? 23.537 3.055 -24.070 1.00 73.81 84 CYS A CA 1
ATOM 684 C C . CYS A 1 84 ? 22.699 2.252 -25.079 1.00 73.81 84 CYS A C 1
ATOM 686 O O . CYS A 1 84 ? 21.644 1.723 -24.723 1.00 73.81 84 CYS A O 1
ATOM 688 N N . PRO A 1 85 ? 23.097 2.197 -26.361 1.00 71.75 85 PRO A N 1
ATOM 689 C CA . PRO A 1 85 ? 22.429 1.327 -27.315 1.00 71.75 85 PRO A CA 1
ATOM 690 C C . PRO A 1 85 ? 22.723 -0.131 -26.953 1.00 71.75 85 PRO A C 1
ATOM 692 O O . PRO A 1 85 ? 23.879 -0.503 -26.745 1.00 71.75 85 PRO A O 1
ATOM 695 N N . ILE A 1 86 ? 21.681 -0.957 -26.895 1.00 70.56 86 ILE A N 1
ATOM 696 C CA . ILE A 1 86 ? 21.822 -2.401 -26.712 1.00 70.56 86 ILE A CA 1
ATOM 697 C C . ILE A 1 86 ? 21.364 -3.057 -28.010 1.00 70.56 86 ILE A C 1
ATOM 699 O O . ILE A 1 86 ? 20.176 -3.079 -28.345 1.00 70.56 86 ILE A O 1
ATOM 703 N N . GLU A 1 87 ? 22.338 -3.555 -28.768 1.00 64.75 87 GLU A N 1
ATOM 704 C CA . GLU A 1 87 ? 22.081 -4.414 -29.918 1.00 64.75 87 GLU A CA 1
ATOM 705 C C . GLU A 1 87 ? 21.788 -5.822 -29.411 1.00 64.75 87 GLU A C 1
ATOM 707 O O . GLU A 1 87 ? 22.566 -6.404 -28.658 1.00 64.75 87 GLU A O 1
ATOM 712 N N . ASN A 1 88 ? 20.629 -6.344 -29.797 1.00 63.88 88 ASN A N 1
ATOM 713 C CA . ASN A 1 88 ? 20.240 -7.718 -29.531 1.00 63.88 88 ASN A CA 1
ATOM 714 C C . ASN A 1 88 ? 20.265 -8.488 -30.860 1.00 63.88 88 ASN A C 1
ATOM 716 O O . ASN A 1 88 ? 19.977 -7.897 -31.900 1.00 63.88 88 ASN A O 1
ATOM 720 N N . ASP A 1 89 ? 20.553 -9.792 -30.825 1.00 56.19 89 ASP A N 1
ATOM 721 C CA . ASP A 1 89 ? 20.848 -10.669 -31.986 1.00 56.19 89 ASP A CA 1
ATOM 722 C C . ASP A 1 89 ? 19.762 -10.743 -33.091 1.00 56.19 89 ASP A C 1
ATOM 724 O O . ASP A 1 89 ? 19.915 -11.464 -34.073 1.00 56.19 89 ASP A O 1
ATOM 728 N N . LYS A 1 90 ? 18.629 -10.043 -32.947 1.00 61.91 90 LYS A N 1
ATOM 729 C CA . LYS A 1 90 ? 17.444 -10.145 -33.822 1.00 61.91 90 LYS A CA 1
ATOM 730 C C . LYS A 1 90 ? 17.048 -8.828 -34.507 1.00 61.91 90 LYS A C 1
ATOM 732 O O . LYS A 1 90 ? 15.859 -8.532 -34.604 1.00 61.91 90 LYS A O 1
ATOM 737 N N . ASP A 1 91 ? 18.013 -8.023 -34.949 1.00 62.50 91 ASP A N 1
ATOM 738 C CA . ASP A 1 91 ? 17.840 -6.7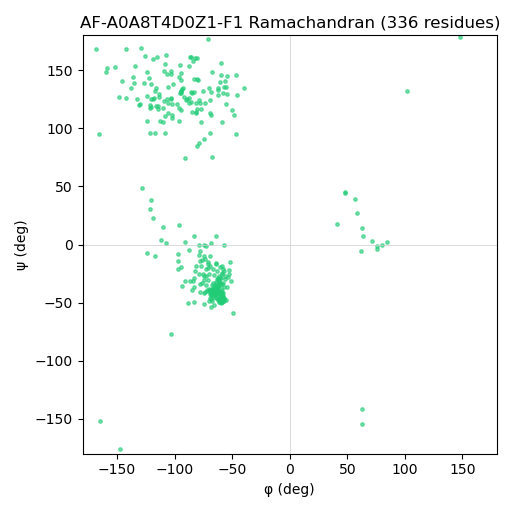83 -35.745 1.00 62.50 91 ASP A CA 1
ATOM 739 C C . ASP A 1 91 ? 17.053 -5.620 -35.100 1.00 62.50 91 ASP A C 1
ATOM 741 O O . ASP A 1 91 ? 16.999 -4.518 -35.650 1.00 62.50 91 ASP A O 1
ATOM 745 N N . LYS A 1 92 ? 16.463 -5.795 -33.913 1.00 73.69 92 LYS A N 1
ATOM 746 C CA . LYS A 1 92 ? 15.752 -4.725 -33.198 1.00 73.69 92 LYS A CA 1
ATOM 747 C C . LYS A 1 92 ? 16.661 -4.054 -32.170 1.00 73.69 92 LYS A C 1
ATOM 749 O O . LYS A 1 92 ? 16.909 -4.599 -31.096 1.00 73.69 92 LYS A O 1
ATOM 754 N N . LYS A 1 93 ? 17.103 -2.833 -32.475 1.00 80.56 93 LYS A N 1
ATOM 755 C CA . LYS A 1 93 ? 17.847 -1.984 -31.534 1.00 80.56 93 LYS A CA 1
ATOM 756 C C . LYS A 1 93 ? 16.910 -1.430 -30.464 1.00 80.56 93 LYS A C 1
ATOM 758 O O . LYS A 1 93 ? 15.942 -0.747 -30.792 1.00 80.56 93 LYS A O 1
ATOM 763 N N . LEU A 1 94 ? 17.210 -1.719 -29.199 1.00 86.94 94 LEU A N 1
ATOM 764 C CA . LEU A 1 94 ? 16.624 -1.010 -28.066 1.00 86.94 94 LEU A CA 1
ATOM 765 C C . LEU A 1 94 ? 17.574 0.114 -27.661 1.00 86.94 94 LEU A C 1
ATOM 767 O O . LEU A 1 94 ? 18.773 -0.109 -27.469 1.00 86.94 94 LEU A O 1
ATOM 771 N N . ASN A 1 95 ? 17.027 1.316 -27.520 1.00 89.00 95 ASN A N 1
ATOM 772 C CA . ASN A 1 95 ? 17.787 2.473 -27.070 1.00 89.00 95 ASN A CA 1
ATOM 773 C C . ASN A 1 95 ? 17.470 2.722 -25.601 1.00 89.00 95 ASN A C 1
ATOM 775 O O . ASN A 1 95 ? 16.310 2.936 -25.246 1.00 89.00 95 ASN A O 1
ATOM 779 N N . PHE A 1 96 ? 18.505 2.687 -24.766 1.00 90.94 96 PHE A N 1
ATOM 780 C CA . PHE A 1 96 ? 18.396 2.987 -23.348 1.00 90.94 96 PHE A CA 1
ATOM 781 C C . PHE A 1 96 ? 19.029 4.349 -23.079 1.00 90.94 96 PHE A C 1
ATOM 783 O O . PHE A 1 96 ? 20.200 4.567 -23.396 1.00 90.94 96 PHE A O 1
ATOM 790 N N . SER A 1 97 ? 18.277 5.250 -22.460 1.00 92.06 97 SER A N 1
ATOM 791 C CA . SER A 1 97 ? 18.825 6.452 -21.832 1.00 92.06 97 SER A CA 1
ATOM 792 C C . SER A 1 97 ? 18.874 6.202 -20.334 1.00 92.06 97 SER A C 1
ATOM 794 O O . SER A 1 97 ? 17.828 6.079 -19.697 1.00 92.06 97 SER A O 1
ATOM 796 N N . ILE A 1 98 ? 20.080 6.079 -19.777 1.00 92.88 98 ILE A N 1
ATOM 797 C CA . ILE A 1 98 ? 20.285 5.769 -18.358 1.00 92.88 98 ILE A CA 1
ATOM 798 C C . ILE A 1 98 ? 20.683 7.044 -17.616 1.00 92.88 98 ILE A C 1
ATOM 800 O O . ILE A 1 98 ? 21.639 7.719 -17.997 1.00 92.88 98 ILE A O 1
ATOM 804 N N . GLY A 1 99 ? 19.945 7.369 -16.559 1.00 91.88 99 GLY A N 1
ATOM 805 C CA . GLY A 1 99 ? 20.204 8.497 -15.668 1.00 91.88 99 GLY A CA 1
ATOM 806 C C . GLY A 1 99 ? 20.338 8.029 -14.224 1.00 91.88 99 GLY A C 1
ATOM 807 O O . GLY A 1 99 ? 19.697 7.063 -13.810 1.00 91.88 99 GLY A O 1
ATOM 808 N N . GLN A 1 100 ? 21.166 8.720 -13.448 1.00 92.75 100 GLN A N 1
ATOM 809 C CA . GLN A 1 100 ? 21.338 8.423 -12.030 1.00 92.75 100 GLN A CA 1
ATOM 810 C C . GLN A 1 100 ? 20.292 9.175 -11.197 1.00 92.75 100 GLN A C 1
ATOM 812 O O . GLN A 1 100 ? 20.258 10.405 -11.213 1.00 92.75 100 GLN A O 1
ATOM 817 N N . ILE A 1 101 ? 19.474 8.442 -10.436 1.00 93.25 101 ILE A N 1
ATOM 818 C CA . ILE A 1 101 ? 18.520 9.020 -9.475 1.00 93.25 101 ILE A CA 1
ATOM 819 C C . ILE A 1 101 ? 19.246 9.325 -8.159 1.00 93.25 101 ILE A C 1
ATOM 821 O O . ILE A 1 101 ? 19.192 10.436 -7.631 1.00 93.25 101 ILE A O 1
ATOM 825 N N . SER A 1 102 ? 19.987 8.345 -7.643 1.00 91.69 102 SER A N 1
ATOM 826 C CA . SER A 1 102 ? 20.748 8.458 -6.398 1.00 91.69 102 SER A CA 1
ATOM 827 C C . SER A 1 102 ? 22.031 7.622 -6.454 1.00 91.69 102 SER A C 1
ATOM 829 O O . SER A 1 102 ? 22.374 7.022 -7.474 1.00 91.69 102 SER A O 1
ATOM 831 N N . THR A 1 103 ? 22.790 7.564 -5.359 1.00 90.12 103 THR A N 1
ATOM 832 C CA . THR A 1 103 ? 23.980 6.701 -5.287 1.00 90.12 103 THR A CA 1
ATOM 833 C C . THR A 1 103 ? 23.643 5.217 -5.435 1.00 90.12 103 THR A C 1
ATOM 835 O O . THR A 1 103 ? 24.478 4.485 -5.951 1.00 90.12 103 THR A O 1
ATOM 838 N N . GLY A 1 104 ? 22.446 4.788 -5.018 1.00 92.56 104 GLY A N 1
ATOM 839 C CA . GLY A 1 104 ? 22.010 3.389 -5.035 1.00 92.56 104 GLY A CA 1
ATOM 840 C C . GLY A 1 104 ? 20.966 3.048 -6.104 1.00 92.56 104 GLY A C 1
ATOM 841 O O . GLY A 1 104 ? 20.539 1.893 -6.164 1.00 92.56 104 GLY A O 1
ATOM 842 N N . LEU A 1 105 ? 20.556 4.011 -6.938 1.00 94.38 105 LEU A N 1
ATOM 843 C CA . LEU A 1 105 ? 19.491 3.834 -7.925 1.00 94.38 105 LEU A CA 1
ATOM 844 C C . LEU A 1 105 ? 19.782 4.563 -9.240 1.00 94.38 105 LEU A C 1
ATOM 846 O O . LEU A 1 105 ? 19.956 5.784 -9.265 1.00 94.38 105 LEU A O 1
ATOM 850 N N . ASP A 1 106 ? 19.725 3.812 -10.336 1.00 94.38 106 ASP A N 1
ATOM 851 C CA . ASP A 1 106 ? 19.656 4.348 -11.692 1.00 94.38 106 ASP A CA 1
ATOM 852 C C . ASP A 1 106 ? 18.256 4.115 -12.287 1.00 94.38 106 ASP A C 1
ATOM 854 O O . ASP A 1 106 ? 17.531 3.190 -11.904 1.00 94.38 106 ASP A O 1
ATOM 858 N N . ILE A 1 107 ? 17.879 4.948 -13.257 1.00 95.69 107 ILE A N 1
ATOM 859 C CA . ILE A 1 107 ? 16.687 4.766 -14.085 1.00 95.69 107 ILE A CA 1
ATOM 860 C C . ILE A 1 107 ? 17.078 4.661 -15.558 1.00 95.69 107 ILE A C 1
ATOM 862 O O . ILE A 1 107 ? 17.908 5.426 -16.045 1.00 95.69 107 ILE A O 1
ATOM 866 N N . ALA A 1 108 ? 16.457 3.735 -16.280 1.00 95.25 108 ALA A N 1
ATOM 867 C CA . ALA A 1 108 ? 16.590 3.583 -17.718 1.00 95.25 108 ALA A CA 1
ATOM 868 C C . ALA A 1 108 ? 15.258 3.875 -18.411 1.00 95.25 108 ALA A C 1
ATOM 870 O O . ALA A 1 108 ? 14.274 3.167 -18.196 1.00 95.25 108 ALA A O 1
ATOM 871 N N . LEU A 1 109 ? 15.240 4.888 -19.276 1.00 95.44 109 LEU A N 1
ATOM 872 C CA . LEU A 1 109 ? 14.159 5.109 -20.234 1.00 95.44 109 LEU A CA 1
ATOM 873 C C . LEU A 1 109 ? 14.433 4.262 -21.476 1.00 95.44 109 LEU A C 1
ATOM 875 O O . LEU A 1 109 ? 15.550 4.292 -21.996 1.00 95.44 109 LEU A O 1
ATOM 879 N N . VAL A 1 110 ? 13.437 3.498 -21.928 1.00 94.62 110 VAL A N 1
ATOM 880 C CA . VAL A 1 110 ? 13.616 2.544 -23.034 1.00 94.62 110 VAL A CA 1
ATOM 881 C C . VAL A 1 110 ? 12.676 2.844 -24.184 1.00 94.62 110 VAL A C 1
ATOM 883 O O . VAL A 1 110 ? 11.460 2.705 -24.044 1.00 94.62 110 VAL A O 1
ATOM 886 N N . ASP A 1 111 ? 13.249 3.166 -25.338 1.00 92.31 111 ASP A N 1
ATOM 887 C CA . ASP A 1 111 ? 12.510 3.347 -26.584 1.00 92.31 111 ASP A CA 1
ATOM 888 C C . ASP A 1 111 ? 12.490 2.055 -27.419 1.00 92.31 111 ASP A C 1
ATOM 890 O O . ASP A 1 111 ? 13.437 1.264 -27.417 1.00 92.31 111 ASP A O 1
ATOM 894 N N . GLY A 1 112 ? 11.398 1.844 -28.165 1.00 84.19 112 GLY A N 1
ATOM 895 C CA . GLY A 1 112 ? 11.249 0.724 -29.108 1.00 84.19 112 GLY A CA 1
ATOM 896 C C . GLY A 1 112 ? 10.758 -0.598 -28.498 1.00 84.19 112 GLY A C 1
ATOM 897 O O . GLY A 1 112 ? 10.613 -1.590 -29.215 1.00 84.19 112 GLY A O 1
ATOM 898 N N . ALA A 1 113 ? 10.462 -0.624 -27.198 1.00 82.62 113 ALA A N 1
ATOM 899 C CA . ALA A 1 113 ? 9.937 -1.791 -26.496 1.00 82.62 113 ALA A CA 1
ATOM 900 C C . ALA A 1 113 ? 8.396 -1.822 -26.497 1.00 82.62 113 ALA A C 1
ATOM 902 O O . ALA A 1 113 ? 7.777 -1.587 -25.467 1.00 82.62 113 ALA A O 1
ATOM 903 N N . SER A 1 114 ? 7.791 -2.152 -27.643 1.00 79.69 114 SER A N 1
ATOM 904 C CA . SER A 1 114 ? 6.326 -2.331 -27.760 1.00 79.69 114 SER A CA 1
ATOM 905 C C . SER A 1 114 ? 5.791 -3.590 -27.067 1.00 79.69 114 SER A C 1
ATOM 907 O O . SER A 1 114 ? 4.589 -3.735 -26.863 1.00 79.69 114 SER A O 1
ATOM 909 N N . ASP A 1 115 ? 6.678 -4.522 -26.716 1.00 88.88 115 ASP A N 1
ATOM 910 C CA . ASP A 1 115 ? 6.340 -5.765 -26.032 1.00 88.88 115 ASP A CA 1
ATOM 911 C C . ASP A 1 115 ? 7.246 -5.955 -24.811 1.00 88.88 115 ASP A C 1
ATOM 913 O O . ASP A 1 115 ? 8.475 -6.053 -24.921 1.00 88.88 115 ASP A O 1
ATOM 917 N N . LEU A 1 116 ? 6.628 -6.046 -23.633 1.00 89.62 116 LEU A N 1
ATOM 918 C CA . LEU A 1 116 ? 7.316 -6.315 -22.374 1.00 89.62 116 LEU A CA 1
ATOM 919 C C . LEU A 1 116 ? 8.049 -7.656 -22.386 1.00 89.62 116 LEU A C 1
ATOM 921 O O . LEU A 1 116 ? 9.118 -7.752 -21.791 1.00 89.62 116 LEU A O 1
ATOM 925 N N . SER A 1 117 ? 7.541 -8.673 -23.086 1.00 89.44 117 SER A N 1
ATOM 926 C CA . SER A 1 117 ? 8.247 -9.948 -23.233 1.00 89.44 117 SER A CA 1
ATOM 927 C C . SER A 1 117 ? 9.571 -9.769 -23.978 1.00 89.44 117 SER A C 1
ATOM 929 O O . SER A 1 117 ? 10.589 -10.337 -23.581 1.00 89.44 117 SER A O 1
ATOM 931 N N . TYR A 1 118 ? 9.590 -8.938 -25.023 1.00 89.19 118 TYR A N 1
ATOM 932 C CA . TYR A 1 118 ? 10.816 -8.614 -25.753 1.00 89.19 118 TYR A CA 1
ATOM 933 C C . TYR A 1 118 ? 11.813 -7.837 -24.886 1.00 89.19 118 TYR A C 1
ATOM 935 O O . TYR A 1 118 ? 13.007 -8.154 -24.875 1.00 89.19 118 TYR A O 1
ATOM 943 N N . LEU A 1 119 ? 11.322 -6.861 -24.117 1.00 90.88 119 LEU A N 1
ATOM 944 C CA . LEU A 1 119 ? 12.149 -6.095 -23.191 1.00 90.88 119 LEU A CA 1
ATOM 945 C C . LEU A 1 119 ? 12.770 -6.992 -22.115 1.00 90.88 119 LEU A C 1
ATOM 947 O O . LEU A 1 119 ? 13.972 -6.921 -21.878 1.00 90.88 119 LEU A O 1
ATOM 951 N N . VAL A 1 120 ? 11.968 -7.871 -21.511 1.00 91.50 120 VAL A N 1
ATOM 952 C CA . VAL A 1 120 ? 12.411 -8.816 -20.480 1.00 91.50 120 VAL A CA 1
ATOM 953 C C . VAL A 1 120 ? 13.500 -9.740 -21.010 1.00 91.50 120 VAL A C 1
ATOM 955 O O . VAL A 1 120 ? 14.543 -9.879 -20.378 1.00 91.50 120 VAL A O 1
ATOM 958 N N . ASN A 1 121 ? 13.310 -10.307 -22.202 1.00 88.56 121 ASN A N 1
ATOM 959 C CA . ASN A 1 121 ? 14.318 -11.160 -22.831 1.00 88.56 121 ASN A CA 1
ATOM 960 C C . ASN A 1 121 ? 15.614 -10.397 -23.146 1.00 88.56 121 ASN A C 1
ATOM 962 O O . ASN A 1 121 ? 16.703 -10.943 -22.990 1.00 88.56 121 ASN A O 1
ATOM 966 N N . SER A 1 122 ? 15.509 -9.130 -23.558 1.00 87.44 122 SER A N 1
ATOM 967 C CA . SER A 1 122 ? 16.679 -8.288 -23.841 1.00 87.44 122 SER A CA 1
ATOM 968 C C . SER A 1 122 ? 17.454 -7.943 -22.567 1.00 87.44 122 SER A C 1
ATOM 970 O O . SER A 1 122 ? 18.683 -8.026 -22.542 1.00 87.44 122 SER A O 1
ATOM 972 N N . LEU A 1 123 ? 16.741 -7.627 -21.484 1.00 87.38 123 LEU A N 1
ATOM 973 C CA . LEU A 1 123 ? 17.323 -7.330 -20.174 1.00 87.38 123 LEU A CA 1
ATOM 974 C C . LEU A 1 123 ? 17.859 -8.570 -19.457 1.00 87.38 123 LEU A C 1
ATOM 976 O O . LEU A 1 123 ? 18.809 -8.459 -18.687 1.00 87.38 123 LEU A O 1
ATOM 980 N N . GLY A 1 124 ? 17.310 -9.754 -19.741 1.00 79.88 124 GLY A N 1
ATOM 981 C CA . GLY A 1 124 ? 17.788 -11.023 -19.192 1.00 79.88 124 GLY A CA 1
ATOM 982 C C . GLY A 1 124 ? 19.260 -11.307 -19.509 1.00 79.88 124 GLY A C 1
ATOM 983 O O . GLY A 1 124 ? 19.915 -12.037 -18.776 1.00 79.88 124 GLY A O 1
ATOM 984 N N . SER A 1 125 ? 19.823 -10.673 -20.543 1.00 78.75 125 SER A N 1
ATOM 985 C CA . SER A 1 125 ? 21.260 -10.737 -20.843 1.00 78.75 125 SER A CA 1
ATOM 986 C C . SER A 1 125 ? 22.145 -10.005 -19.818 1.00 78.75 125 SER A C 1
ATOM 988 O O . SER A 1 125 ? 23.352 -10.261 -19.759 1.00 78.75 125 SER A O 1
ATOM 990 N N . PHE A 1 126 ? 21.583 -9.093 -19.016 1.00 76.31 126 PHE A N 1
ATOM 991 C CA . PHE A 1 126 ? 22.296 -8.337 -17.982 1.00 76.31 126 PHE A CA 1
ATOM 992 C C . PHE A 1 126 ? 22.315 -9.082 -16.654 1.00 76.31 126 PHE A C 1
ATOM 994 O O . PHE A 1 126 ? 23.393 -9.238 -16.081 1.00 76.31 126 PHE A O 1
ATOM 1001 N N . ASN A 1 127 ? 21.149 -9.547 -16.193 1.00 78.75 127 ASN A N 1
ATOM 1002 C CA . ASN A 1 127 ? 21.019 -10.381 -15.001 1.00 78.75 127 ASN A CA 1
ATOM 1003 C C . ASN A 1 127 ? 19.619 -11.045 -14.945 1.00 78.75 127 ASN A C 1
ATOM 1005 O O . ASN A 1 127 ? 18.661 -10.400 -14.514 1.00 78.75 127 ASN A O 1
ATOM 1009 N N . PRO A 1 128 ? 19.448 -12.292 -15.423 1.00 65.56 128 PRO A N 1
ATOM 1010 C CA . PRO A 1 128 ? 18.122 -12.886 -15.607 1.00 65.56 128 PRO A CA 1
ATOM 1011 C C . PRO A 1 128 ? 17.419 -13.224 -14.286 1.00 65.56 128 PRO A C 1
ATOM 1013 O O . PRO A 1 128 ? 16.196 -13.122 -14.213 1.00 65.56 128 PRO A O 1
ATOM 1016 N N . ASP A 1 129 ? 18.173 -13.563 -13.238 1.00 76.81 129 ASP A N 1
ATOM 1017 C CA . ASP A 1 129 ? 17.616 -13.981 -11.943 1.00 76.81 129 ASP A CA 1
ATOM 1018 C C . ASP A 1 129 ? 17.114 -12.799 -11.090 1.00 76.81 129 ASP A C 1
ATOM 1020 O O . ASP A 1 129 ? 16.363 -12.982 -10.132 1.00 76.81 129 ASP A O 1
ATOM 1024 N N . GLU A 1 130 ? 17.493 -11.572 -11.453 1.00 84.19 130 GLU A N 1
ATOM 1025 C CA . GLU A 1 130 ? 17.214 -10.350 -10.686 1.00 84.19 130 GLU A CA 1
ATOM 1026 C C . GLU A 1 130 ? 16.219 -9.406 -11.387 1.00 84.19 130 GLU A C 1
ATOM 1028 O O . GLU A 1 130 ? 15.924 -8.318 -10.883 1.00 84.19 130 GLU A O 1
ATOM 1033 N N . LEU A 1 131 ? 15.678 -9.816 -12.540 1.00 93.44 131 LEU A N 1
ATOM 1034 C CA . LEU A 1 131 ? 14.696 -9.047 -13.298 1.00 93.44 131 LEU A CA 1
ATOM 1035 C C . LEU A 1 131 ? 13.268 -9.341 -12.824 1.00 93.44 131 LEU A C 1
ATOM 1037 O O . LEU A 1 131 ? 12.815 -10.485 -12.843 1.00 93.44 131 LEU A O 1
ATOM 1041 N N . LYS A 1 132 ? 12.522 -8.293 -12.464 1.00 95.06 132 LYS A N 1
ATOM 1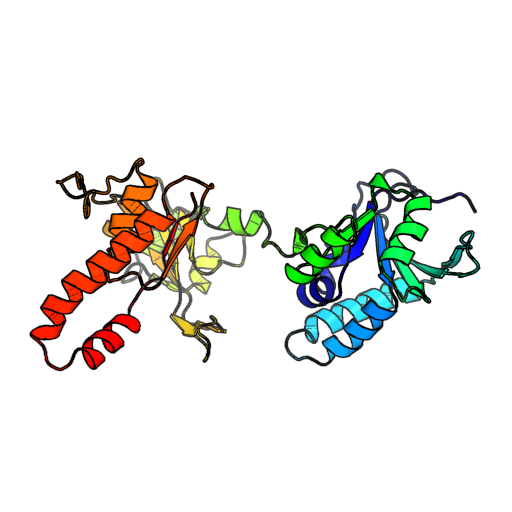042 C CA . LYS A 1 132 ? 11.138 -8.412 -11.985 1.00 95.06 132 LYS A CA 1
ATOM 1043 C C . LYS A 1 132 ? 10.219 -7.380 -12.622 1.00 95.06 132 LYS A C 1
ATOM 1045 O O . LYS A 1 132 ? 10.558 -6.206 -12.731 1.00 95.06 132 LYS A O 1
ATOM 1050 N N . ILE A 1 133 ? 9.016 -7.808 -12.984 1.00 96.12 133 ILE A N 1
ATOM 1051 C CA . ILE A 1 133 ? 7.892 -6.935 -13.312 1.00 96.12 133 ILE A CA 1
ATOM 1052 C C . ILE A 1 133 ? 7.060 -6.741 -12.048 1.00 96.12 133 ILE A C 1
ATOM 1054 O O . ILE A 1 133 ? 6.732 -7.700 -11.352 1.00 96.12 133 ILE A O 1
ATOM 1058 N N . ILE A 1 134 ? 6.674 -5.510 -11.743 1.00 96.44 134 ILE A N 1
ATOM 1059 C CA . ILE A 1 134 ? 5.892 -5.204 -10.547 1.00 96.44 134 ILE A CA 1
ATOM 1060 C C . ILE A 1 134 ? 4.590 -4.551 -10.982 1.00 96.44 134 ILE A C 1
ATOM 1062 O O . ILE A 1 134 ? 4.604 -3.497 -11.613 1.00 96.44 134 ILE A O 1
ATOM 1066 N N . SER A 1 135 ? 3.466 -5.183 -10.630 1.00 95.69 135 SER A N 1
ATOM 1067 C CA . SER A 1 135 ? 2.129 -4.693 -10.972 1.00 95.69 135 SER A CA 1
ATOM 1068 C C . SER A 1 135 ? 1.151 -4.830 -9.819 1.00 95.69 135 SER A C 1
ATOM 1070 O O . SER A 1 135 ? 1.076 -5.872 -9.162 1.00 95.69 135 SER A O 1
ATOM 1072 N N . SER A 1 136 ? 0.374 -3.781 -9.555 1.00 91.50 136 SER A N 1
ATOM 1073 C CA . SER A 1 136 ? -0.674 -3.788 -8.534 1.00 91.50 136 SER A CA 1
ATOM 1074 C C . SER A 1 136 ? -1.974 -4.425 -9.034 1.00 91.50 136 SER A C 1
ATOM 1076 O O . SER A 1 136 ? -2.732 -4.934 -8.206 1.00 91.50 136 SER A O 1
ATOM 1078 N N . ASN A 1 137 ? -2.202 -4.460 -10.351 1.00 90.88 137 ASN A N 1
ATOM 1079 C CA . ASN A 1 137 ? -3.378 -5.049 -10.983 1.00 90.88 137 ASN A CA 1
ATOM 1080 C C . ASN A 1 137 ? -3.293 -6.596 -11.017 1.00 90.88 137 ASN A C 1
ATOM 1082 O O . ASN A 1 137 ? -2.406 -7.149 -11.672 1.00 90.88 137 ASN A O 1
ATOM 1086 N N . PRO A 1 138 ? -4.207 -7.323 -10.340 1.00 86.06 138 PRO A N 1
ATOM 1087 C CA . PRO A 1 138 ? -4.237 -8.785 -10.369 1.00 86.06 138 PRO A CA 1
ATOM 1088 C C . PRO A 1 138 ? -4.368 -9.387 -11.774 1.00 86.06 138 PRO A C 1
ATOM 1090 O O . PRO A 1 138 ? -3.743 -10.415 -12.032 1.00 86.06 138 PRO A O 1
ATOM 1093 N N . GLU A 1 139 ? -5.131 -8.756 -12.670 1.00 89.44 139 GLU A N 1
ATOM 1094 C CA . GLU A 1 139 ? -5.357 -9.241 -14.038 1.00 89.44 139 GLU A CA 1
ATOM 1095 C C . GLU A 1 139 ? -4.074 -9.157 -14.867 1.00 89.44 139 GLU A C 1
ATOM 1097 O O . GLU A 1 139 ? -3.656 -10.144 -15.467 1.00 89.44 139 GLU A O 1
ATOM 1102 N N . THR A 1 140 ? -3.376 -8.019 -14.807 1.00 89.38 140 THR A N 1
ATOM 1103 C CA . THR A 1 140 ? -2.071 -7.831 -15.459 1.00 89.38 140 THR A CA 1
ATOM 1104 C C . THR A 1 140 ? -1.036 -8.824 -14.934 1.00 89.38 140 THR A C 1
ATOM 1106 O O . THR A 1 140 ? -0.291 -9.421 -15.710 1.00 89.38 140 THR A O 1
ATOM 1109 N N . ARG A 1 141 ? -1.012 -9.073 -13.614 1.00 93.88 141 ARG A N 1
ATOM 1110 C CA . ARG A 1 141 ? -0.139 -10.109 -13.039 1.00 93.88 141 ARG A CA 1
ATOM 1111 C C . ARG A 1 141 ? -0.479 -11.501 -13.567 1.00 93.88 141 ARG A C 1
ATOM 1113 O O . ARG A 1 141 ? 0.433 -12.284 -13.811 1.00 93.88 141 ARG A O 1
ATOM 1120 N N . PHE A 1 142 ? -1.760 -11.834 -13.707 1.00 90.19 142 PHE A N 1
ATOM 1121 C CA . PHE A 1 142 ? -2.175 -13.122 -14.255 1.00 90.19 142 PHE A CA 1
ATOM 1122 C C . PHE A 1 142 ? -1.744 -13.273 -15.722 1.00 90.19 142 PHE A C 1
ATOM 1124 O O . PHE A 1 142 ? -1.139 -14.289 -16.064 1.00 90.19 142 PHE A O 1
ATOM 1131 N N . ASP A 1 143 ? -1.954 -12.244 -16.552 1.00 93.25 143 ASP A N 1
ATOM 1132 C CA . ASP A 1 143 ? -1.526 -12.235 -17.958 1.00 93.25 143 ASP A CA 1
ATOM 1133 C C . ASP A 1 143 ? -0.007 -12.429 -18.089 1.00 93.25 143 ASP A C 1
ATOM 1135 O O . ASP A 1 143 ? 0.455 -13.341 -18.776 1.00 93.25 143 ASP A O 1
ATOM 1139 N N . TYR A 1 144 ? 0.793 -11.661 -17.346 1.00 94.56 144 TYR A N 1
ATOM 1140 C CA . TYR A 1 144 ? 2.253 -11.792 -17.373 1.00 94.56 144 TYR A CA 1
ATOM 1141 C C . TYR A 1 144 ? 2.745 -13.146 -16.852 1.00 94.56 144 TYR A C 1
ATOM 1143 O O . TYR A 1 144 ? 3.651 -13.730 -17.450 1.00 94.56 144 TYR A O 1
ATOM 1151 N N . LYS A 1 145 ? 2.115 -13.710 -15.811 1.00 93.38 145 LYS A N 1
ATOM 1152 C CA . LYS A 1 145 ? 2.420 -15.080 -15.359 1.00 93.38 145 LYS A CA 1
ATOM 1153 C C . LYS A 1 145 ? 2.116 -16.118 -16.434 1.00 93.38 145 LYS A C 1
ATOM 1155 O O . LYS A 1 145 ? 2.907 -17.041 -16.607 1.00 93.38 145 LYS A O 1
ATOM 1160 N N . SER A 1 146 ? 1.015 -15.966 -17.173 1.00 93.88 146 SER A N 1
ATOM 1161 C CA . SER A 1 146 ? 0.660 -16.881 -18.268 1.00 93.88 146 SER A CA 1
ATOM 1162 C C . SER A 1 146 ? 1.715 -16.883 -19.385 1.00 93.88 146 SER A C 1
ATOM 1164 O O . SER A 1 146 ? 2.011 -17.927 -19.966 1.00 93.88 146 SER A O 1
ATOM 1166 N N . LYS A 1 147 ? 2.375 -15.735 -19.595 1.00 93.88 147 LYS A N 1
ATOM 1167 C CA . LYS A 1 147 ? 3.501 -15.539 -20.521 1.00 93.88 147 LYS A CA 1
ATOM 1168 C C . LYS A 1 147 ? 4.863 -15.937 -19.935 1.00 93.88 147 LYS A C 1
ATOM 1170 O O . LYS A 1 147 ? 5.886 -15.699 -20.570 1.00 93.88 147 LYS A O 1
ATOM 1175 N N . LYS A 1 148 ? 4.892 -16.544 -18.740 1.00 94.12 148 LYS A N 1
ATOM 1176 C CA . LYS A 1 148 ? 6.108 -16.919 -17.991 1.00 94.12 148 LYS A CA 1
ATOM 1177 C C . LYS A 1 148 ? 7.028 -15.734 -17.665 1.00 94.12 148 LYS A C 1
ATOM 1179 O O . LYS A 1 148 ? 8.232 -15.917 -17.510 1.00 94.12 148 LYS A O 1
ATOM 1184 N N . LEU A 1 149 ? 6.476 -14.526 -17.551 1.00 93.75 149 LEU A N 1
ATOM 1185 C CA . LEU A 1 149 ? 7.241 -13.354 -17.133 1.00 93.75 149 LEU A CA 1
ATOM 1186 C C . LEU A 1 149 ? 7.344 -13.299 -15.597 1.00 93.75 149 LEU A C 1
ATOM 1188 O O . LEU A 1 149 ? 6.368 -13.623 -14.907 1.00 93.75 149 LEU A O 1
ATOM 1192 N N . PRO A 1 150 ? 8.494 -12.872 -15.041 1.00 93.69 150 PRO A N 1
ATOM 1193 C CA . PRO A 1 150 ? 8.701 -12.797 -13.598 1.00 93.69 150 PRO A CA 1
ATOM 1194 C C . PRO A 1 150 ? 7.935 -11.600 -13.022 1.00 93.69 150 PRO A C 1
ATOM 1196 O O . PRO A 1 150 ? 8.455 -10.492 -12.993 1.00 93.69 150 PRO A O 1
ATOM 1199 N N . VAL A 1 151 ? 6.682 -11.794 -12.597 1.00 95.50 151 VAL A N 1
ATOM 1200 C CA . VAL A 1 151 ? 5.827 -10.710 -12.077 1.00 95.50 151 VAL A CA 1
ATOM 1201 C C . VAL A 1 151 ? 5.441 -10.889 -10.605 1.00 95.50 151 VAL A C 1
ATOM 1203 O O . VAL A 1 151 ? 4.980 -11.953 -10.180 1.00 95.50 151 VAL A O 1
ATOM 1206 N N . GLU A 1 152 ? 5.554 -9.807 -9.834 1.00 94.56 152 GLU A N 1
ATOM 1207 C CA . GLU A 1 152 ? 5.259 -9.747 -8.401 1.00 94.56 152 GLU A CA 1
ATOM 1208 C C . GLU A 1 152 ? 4.257 -8.629 -8.056 1.00 94.56 152 GLU A C 1
ATOM 1210 O O . GLU A 1 152 ? 3.998 -7.707 -8.836 1.00 94.56 152 GLU A O 1
ATOM 1215 N N . ALA A 1 153 ? 3.649 -8.727 -6.870 1.00 90.75 153 ALA A N 1
ATOM 1216 C CA . ALA A 1 153 ? 2.825 -7.655 -6.324 1.00 90.75 153 ALA A CA 1
ATOM 1217 C C . ALA A 1 153 ? 3.717 -6.570 -5.685 1.00 90.75 153 ALA A C 1
ATOM 1219 O O . ALA A 1 153 ? 4.711 -6.905 -5.040 1.00 90.75 153 ALA A O 1
ATOM 1220 N N . PRO A 1 154 ? 3.366 -5.279 -5.815 1.00 88.50 154 PRO A N 1
ATOM 1221 C CA . PRO A 1 154 ? 4.137 -4.188 -5.240 1.00 88.50 154 PRO A CA 1
ATOM 1222 C C . PRO A 1 154 ? 4.051 -4.226 -3.720 1.00 88.50 154 PRO A C 1
ATOM 1224 O O . PRO A 1 154 ? 3.003 -3.925 -3.148 1.00 88.50 154 PRO A O 1
ATOM 1227 N N . LYS A 1 155 ? 5.175 -4.534 -3.070 1.00 82.75 155 LYS A N 1
ATOM 1228 C CA . LYS A 1 155 ? 5.301 -4.417 -1.612 1.00 82.75 155 LYS A CA 1
ATOM 1229 C C . LYS A 1 155 ? 5.117 -2.968 -1.154 1.00 82.75 155 LYS A C 1
ATOM 1231 O O . LYS A 1 155 ? 4.428 -2.748 -0.173 1.00 82.75 155 LYS A O 1
ATOM 1236 N N . ILE A 1 156 ? 5.584 -2.006 -1.955 1.00 74.12 156 ILE A N 1
ATOM 1237 C CA . ILE A 1 156 ? 5.456 -0.558 -1.715 1.00 74.12 156 ILE A CA 1
ATOM 1238 C C . ILE A 1 156 ? 4.007 -0.050 -1.597 1.00 74.12 156 ILE A C 1
ATOM 1240 O O . ILE A 1 156 ? 3.756 1.000 -1.015 1.00 74.12 156 ILE A O 1
ATOM 1244 N N . LEU A 1 157 ? 3.038 -0.756 -2.195 1.00 69.88 157 LEU A N 1
ATOM 1245 C CA . LEU A 1 157 ? 1.625 -0.354 -2.156 1.00 69.88 157 LEU A CA 1
ATOM 1246 C C . LEU A 1 157 ? 0.827 -1.065 -1.071 1.00 69.88 157 LEU A C 1
ATOM 1248 O O . LEU A 1 157 ? -0.302 -0.665 -0.785 1.00 69.88 157 LEU A O 1
ATOM 1252 N N . LEU A 1 158 ? 1.377 -2.135 -0.502 1.00 60.19 158 LEU A N 1
ATOM 1253 C CA . LEU A 1 158 ? 0.858 -2.667 0.742 1.00 60.19 158 LEU A CA 1
ATOM 1254 C C . LEU A 1 158 ? 1.220 -1.613 1.785 1.00 60.19 158 LEU A C 1
ATOM 1256 O O . LEU A 1 158 ? 2.378 -1.206 1.847 1.00 60.19 158 LEU A O 1
ATOM 1260 N N . GLY A 1 159 ? 0.227 -1.102 2.524 1.00 55.47 159 GLY A N 1
ATOM 1261 C CA . GLY A 1 159 ? 0.501 -0.177 3.623 1.00 55.47 159 GLY A CA 1
ATOM 1262 C C . GLY A 1 159 ? 1.657 -0.746 4.434 1.00 55.47 159 GLY A C 1
ATOM 1263 O O . GLY A 1 159 ? 1.640 -1.943 4.729 1.00 55.47 159 GLY A O 1
ATOM 1264 N N . ASP A 1 160 ? 2.681 0.080 4.665 1.00 48.66 160 ASP A N 1
ATOM 1265 C CA . ASP A 1 160 ? 3.905 -0.310 5.356 1.00 48.66 160 ASP A CA 1
ATOM 1266 C C . ASP A 1 160 ? 3.537 -1.231 6.530 1.00 48.66 160 ASP A C 1
ATOM 1268 O O . ASP A 1 160 ? 2.580 -0.965 7.259 1.00 48.66 160 ASP A O 1
ATOM 1272 N N . ILE A 1 161 ? 4.246 -2.345 6.716 1.00 49.00 161 ILE A N 1
ATOM 1273 C CA . ILE A 1 161 ? 4.051 -3.191 7.901 1.00 49.00 161 ILE A CA 1
ATOM 1274 C C . ILE A 1 161 ? 4.160 -2.338 9.172 1.00 49.00 161 ILE A C 1
ATOM 1276 O O . ILE A 1 161 ? 3.525 -2.662 10.169 1.00 49.00 161 ILE A O 1
ATOM 1280 N N . SER A 1 162 ? 4.876 -1.209 9.134 1.00 53.31 162 SER A N 1
ATOM 1281 C CA . SER A 1 162 ? 4.849 -0.202 10.191 1.00 53.31 162 SER A CA 1
ATOM 1282 C C . SER A 1 162 ? 3.454 0.391 10.456 1.00 53.31 162 SER A C 1
ATOM 1284 O O . SER A 1 162 ? 3.157 0.627 11.618 1.00 53.31 162 SER A O 1
ATOM 1286 N N . ILE A 1 163 ? 2.584 0.564 9.454 1.00 53.53 163 ILE A N 1
ATOM 1287 C CA . ILE A 1 163 ? 1.172 0.986 9.573 1.00 53.53 163 ILE A CA 1
ATOM 1288 C C . ILE A 1 163 ? 0.315 -0.134 10.184 1.00 53.53 163 ILE A C 1
ATOM 1290 O O . ILE A 1 163 ? -0.517 0.125 11.049 1.00 53.53 163 ILE A O 1
ATOM 1294 N N . LEU A 1 164 ? 0.545 -1.398 9.811 1.00 50.06 164 LEU A N 1
ATOM 1295 C CA . LEU A 1 164 ? -0.127 -2.534 10.464 1.00 50.06 164 LEU A CA 1
ATOM 1296 C C . LEU A 1 164 ? 0.337 -2.709 11.921 1.00 50.06 164 LEU A C 1
ATOM 1298 O O . LEU A 1 164 ? -0.483 -2.915 12.813 1.00 50.06 164 LEU A O 1
ATOM 1302 N N . ASN A 1 165 ? 1.636 -2.549 12.181 1.00 53.69 165 ASN A N 1
ATOM 1303 C CA . ASN A 1 165 ? 2.231 -2.555 13.520 1.00 53.69 165 ASN A CA 1
ATOM 1304 C C . ASN A 1 165 ? 1.876 -1.299 14.330 1.00 53.69 165 ASN A C 1
ATOM 1306 O O . ASN A 1 165 ? 2.009 -1.303 15.549 1.00 53.69 165 ASN A O 1
ATOM 1310 N N . GLN A 1 166 ? 1.403 -0.238 13.674 1.00 62.75 166 GLN A N 1
ATOM 1311 C CA . GLN A 1 166 ? 0.785 0.918 14.316 1.00 62.75 166 GLN A CA 1
ATOM 1312 C C . GLN A 1 166 ? -0.660 0.643 14.724 1.00 62.75 166 GLN A C 1
ATOM 1314 O O . GLN A 1 166 ? -1.209 1.455 15.454 1.00 62.75 166 GLN A O 1
ATOM 1319 N N . GLY A 1 167 ? -1.277 -0.478 14.330 1.00 71.75 167 GLY A N 1
ATOM 1320 C CA . GLY A 1 167 ? -2.651 -0.803 14.721 1.00 71.75 167 GLY A CA 1
ATOM 1321 C C . GLY A 1 167 ? -2.868 -0.818 16.239 1.00 71.75 167 GLY A C 1
ATOM 1322 O O . GLY A 1 167 ? -3.970 -0.519 16.691 1.00 71.75 167 GLY A O 1
ATOM 1323 N N . VAL A 1 168 ? -1.815 -1.098 17.023 1.00 85.12 168 VAL A N 1
ATOM 1324 C CA . VAL A 1 168 ? -1.803 -0.915 18.481 1.00 85.12 168 VAL A CA 1
ATOM 1325 C C . VAL A 1 168 ? -0.549 -0.149 18.906 1.00 85.12 168 VAL A C 1
ATOM 1327 O O . VAL A 1 168 ? 0.565 -0.634 18.717 1.00 85.12 168 VAL A O 1
ATOM 1330 N N . ILE A 1 169 ? -0.715 1.015 19.532 1.00 90.38 169 ILE A N 1
ATOM 1331 C CA . ILE A 1 169 ? 0.378 1.803 20.127 1.00 90.38 169 ILE A CA 1
ATOM 1332 C C . ILE A 1 169 ? 0.221 1.895 21.644 1.00 90.38 169 ILE A C 1
ATOM 1334 O O . ILE A 1 169 ? -0.863 1.664 22.171 1.00 90.38 169 ILE A O 1
ATOM 1338 N N . ASN A 1 170 ? 1.290 2.236 22.363 1.00 93.06 170 ASN A N 1
ATOM 1339 C CA . ASN A 1 170 ? 1.214 2.485 23.803 1.00 93.06 170 ASN A CA 1
ATOM 1340 C C . ASN A 1 170 ? 0.967 3.976 24.053 1.00 93.06 170 ASN A C 1
ATOM 1342 O O . ASN A 1 170 ? 1.708 4.814 23.544 1.00 93.06 170 ASN A O 1
ATOM 1346 N N . GLY A 1 171 ? -0.058 4.292 24.837 1.00 93.62 171 GLY A N 1
ATOM 1347 C CA . GLY A 1 171 ? -0.292 5.624 25.381 1.00 93.62 171 GLY A CA 1
ATOM 1348 C C . GLY A 1 171 ? 0.454 5.831 26.698 1.00 93.62 171 GLY A C 1
ATOM 1349 O O . GLY A 1 171 ? 0.884 4.880 27.355 1.00 93.62 171 GLY A O 1
ATOM 1350 N N . SER A 1 172 ? 0.624 7.093 27.084 1.00 95.00 172 SER A N 1
ATOM 1351 C CA . SER A 1 172 ? 1.240 7.460 28.360 1.00 95.00 172 SER A CA 1
ATOM 1352 C C . SER A 1 172 ? 0.229 7.399 29.514 1.00 95.00 172 SER A C 1
ATOM 1354 O O . SER A 1 172 ? -0.979 7.507 29.309 1.00 95.00 172 SER A O 1
ATOM 1356 N N . LYS A 1 173 ? 0.718 7.306 30.759 1.00 95.81 173 LYS A N 1
ATOM 1357 C CA . LYS A 1 173 ? -0.139 7.427 31.957 1.00 95.81 173 LYS A CA 1
ATOM 1358 C C . LYS A 1 173 ? -0.849 8.782 32.040 1.00 95.81 173 LYS A C 1
ATOM 1360 O O . LYS A 1 173 ? -1.937 8.872 32.594 1.00 95.81 173 LYS A O 1
ATOM 1365 N N . ASN A 1 174 ? -0.238 9.829 31.484 1.00 96.75 174 ASN A N 1
ATOM 1366 C CA . ASN A 1 174 ? -0.838 11.160 31.443 1.00 96.75 174 ASN A CA 1
ATOM 1367 C C . ASN A 1 174 ? -2.044 11.183 30.498 1.00 96.75 174 ASN A C 1
ATOM 1369 O O . ASN A 1 174 ? -3.064 11.770 30.841 1.00 96.75 174 ASN A O 1
ATOM 1373 N N . LEU A 1 175 ? -1.953 10.499 29.352 1.00 96.50 175 LEU A N 1
ATOM 1374 C CA . LEU A 1 175 ? -3.081 10.338 28.436 1.00 96.50 175 LEU A CA 1
ATOM 1375 C C . LEU A 1 175 ? -4.223 9.549 29.087 1.00 96.50 175 LEU A C 1
ATOM 1377 O O . LEU A 1 175 ? -5.386 9.904 28.934 1.00 96.50 175 LEU A O 1
ATOM 1381 N N . GLU A 1 176 ? -3.891 8.494 29.834 1.00 96.12 176 GLU A N 1
ATOM 1382 C CA . GLU A 1 176 ? -4.872 7.708 30.587 1.00 96.12 176 GLU A CA 1
ATOM 1383 C C . GLU A 1 176 ? -5.598 8.553 31.637 1.00 96.12 176 GLU A C 1
ATOM 1385 O O . GLU A 1 176 ? -6.827 8.553 31.687 1.00 96.12 176 GLU A O 1
ATOM 1390 N N . ALA A 1 177 ? -4.853 9.300 32.457 1.00 96.12 177 ALA A N 1
ATOM 1391 C CA . ALA A 1 177 ? -5.432 10.208 33.441 1.00 96.12 177 ALA A CA 1
ATOM 1392 C C . ALA A 1 177 ? -6.338 11.240 32.759 1.00 96.12 177 ALA A C 1
ATOM 1394 O O . ALA A 1 177 ? -7.487 11.408 33.160 1.00 96.12 177 ALA A O 1
ATOM 1395 N N . ARG A 1 178 ? -5.860 11.839 31.660 1.00 97.19 178 ARG A N 1
ATOM 1396 C CA . ARG A 1 178 ? -6.614 12.837 30.906 1.00 97.19 178 ARG A CA 1
ATOM 1397 C C . ARG A 1 178 ? -7.923 12.283 30.352 1.00 97.19 178 ARG A C 1
ATOM 1399 O O . ARG A 1 178 ? -8.958 12.916 30.508 1.00 97.19 178 ARG A O 1
ATOM 1406 N N . LEU A 1 179 ? -7.907 11.093 29.754 1.00 96.00 179 LEU A N 1
ATOM 1407 C CA . LEU A 1 179 ? -9.119 10.451 29.239 1.00 96.00 179 LEU A CA 1
ATOM 1408 C C . LEU A 1 179 ? -10.159 10.183 30.330 1.00 96.00 179 LEU A C 1
ATOM 1410 O O . LEU A 1 179 ? -11.343 10.292 30.047 1.00 96.00 179 LEU A O 1
ATOM 1414 N N . ASN A 1 180 ? -9.741 9.855 31.554 1.00 94.38 180 ASN A N 1
ATOM 1415 C CA . ASN A 1 180 ? -10.666 9.623 32.668 1.00 94.38 180 ASN A CA 1
ATOM 1416 C C . ASN A 1 180 ? -11.235 10.923 33.274 1.00 94.38 180 ASN A C 1
ATOM 1418 O O . ASN A 1 180 ? -12.236 10.873 33.985 1.00 94.38 180 ASN A O 1
ATOM 1422 N N . G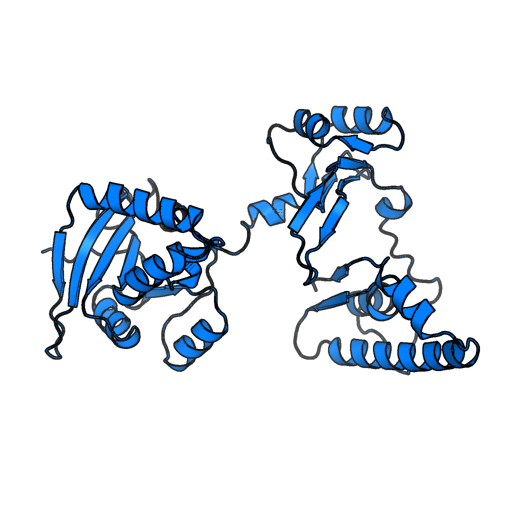LU A 1 181 ? -10.602 12.075 33.031 1.00 96.25 181 GLU A N 1
ATOM 1423 C CA . GLU A 1 181 ? -11.077 13.386 33.497 1.00 96.25 181 GLU A CA 1
ATOM 1424 C C . GLU A 1 181 ? -12.121 14.009 32.565 1.00 96.25 181 GLU A C 1
ATOM 1426 O O . GLU A 1 181 ? -12.977 14.770 33.018 1.00 96.25 181 GLU A O 1
ATOM 1431 N N . VAL A 1 182 ? -12.031 13.734 31.260 1.00 95.31 182 VAL A N 1
ATOM 1432 C CA . VAL A 1 182 ? -12.930 14.329 30.266 1.00 95.31 182 VAL A CA 1
ATOM 1433 C C . VAL A 1 182 ? -14.271 13.598 30.247 1.00 95.31 182 VAL A C 1
ATOM 1435 O O . VAL A 1 182 ? -14.353 12.372 30.353 1.00 95.31 182 VAL A O 1
ATOM 1438 N N . GLU A 1 183 ? -15.347 14.365 30.087 1.00 92.19 183 GLU A N 1
ATOM 1439 C CA . GLU A 1 183 ? -16.703 13.833 30.021 1.00 92.19 183 GLU A CA 1
ATOM 1440 C C . GLU A 1 183 ? -16.827 12.768 28.916 1.00 92.19 183 GLU A C 1
ATOM 1442 O O . GLU A 1 183 ? -16.323 12.923 27.803 1.00 92.19 183 GLU A O 1
ATOM 1447 N N . ASN A 1 184 ? -17.495 11.656 29.236 1.00 92.19 184 ASN A N 1
ATOM 1448 C CA . ASN A 1 184 ? -17.679 10.493 28.357 1.00 92.19 184 ASN A CA 1
ATOM 1449 C C . ASN A 1 184 ? -16.396 9.741 27.955 1.00 92.19 184 ASN A C 1
ATOM 1451 O O . ASN A 1 184 ? -16.475 8.800 27.164 1.00 92.19 184 ASN A O 1
ATOM 1455 N N . ASN A 1 185 ? -15.239 10.082 28.527 1.00 96.00 185 ASN A N 1
ATOM 1456 C CA . ASN A 1 185 ? -13.939 9.508 28.178 1.00 96.00 185 ASN A CA 1
ATOM 1457 C C . ASN A 1 185 ? -13.582 9.659 26.686 1.00 96.00 185 ASN A C 1
ATOM 1459 O O . ASN A 1 185 ? -13.056 8.731 26.058 1.00 96.00 185 ASN A O 1
ATOM 1463 N N . ILE A 1 186 ? -13.923 10.812 26.107 1.00 96.81 186 ILE A N 1
ATOM 1464 C CA . ILE A 1 186 ? -13.669 11.160 24.707 1.00 96.81 186 ILE A CA 1
ATOM 1465 C C . ILE A 1 186 ? -12.754 12.379 24.671 1.00 96.81 186 ILE A C 1
ATOM 1467 O O . ILE A 1 186 ? -13.073 13.412 25.251 1.00 96.81 186 ILE A O 1
ATOM 1471 N N . LEU A 1 187 ? -11.643 12.269 23.951 1.00 97.38 187 LEU A N 1
ATOM 1472 C CA . LEU A 1 187 ? -10.670 13.339 23.768 1.00 97.38 187 LEU A CA 1
ATOM 1473 C C . LEU A 1 187 ? -10.600 13.731 22.283 1.00 97.38 187 LEU A C 1
ATOM 1475 O O . LEU A 1 187 ? -10.486 12.831 21.444 1.00 97.38 187 LEU A O 1
ATOM 1479 N N . PRO A 1 188 ? -10.647 15.026 21.923 1.00 97.06 188 PRO A N 1
ATOM 1480 C CA . PRO A 1 188 ? -10.371 15.472 20.556 1.00 97.06 188 PRO A CA 1
ATOM 1481 C C . PRO A 1 188 ? -9.002 14.980 20.073 1.00 97.06 188 PRO A C 1
ATOM 1483 O O . PRO A 1 188 ? -8.066 14.872 20.873 1.00 97.06 188 PRO A O 1
ATOM 1486 N N . ILE A 1 189 ? -8.875 14.656 18.782 1.00 95.62 189 ILE A N 1
ATOM 1487 C CA . ILE A 1 189 ? -7.646 14.037 18.270 1.00 95.62 189 ILE A CA 1
ATOM 1488 C C . ILE A 1 189 ? -6.431 14.956 18.408 1.00 95.62 189 ILE A C 1
ATOM 1490 O O . ILE A 1 189 ? -5.358 14.486 18.771 1.00 95.62 189 ILE A O 1
ATOM 1494 N N . GLU A 1 190 ? -6.620 16.264 18.232 1.00 94.50 190 GLU A N 1
ATOM 1495 C CA . GLU A 1 190 ? -5.556 17.265 18.313 1.00 94.50 190 GLU A CA 1
ATOM 1496 C C . GLU A 1 190 ? -4.964 17.335 19.727 1.00 94.50 190 GLU A C 1
ATOM 1498 O O . GLU A 1 190 ? -3.760 17.520 19.911 1.00 94.50 190 GLU A O 1
ATOM 1503 N N . GLU A 1 191 ? -5.809 17.154 20.746 1.00 95.94 191 GLU A N 1
ATOM 1504 C CA . GLU A 1 191 ? -5.370 17.080 22.137 1.00 95.94 191 GLU A CA 1
ATOM 1505 C C . GLU A 1 191 ? -4.700 15.731 22.427 1.00 95.94 191 GLU A C 1
ATOM 1507 O O . GLU A 1 191 ? -3.650 15.694 23.068 1.00 95.94 191 GLU A O 1
ATOM 1512 N N . ALA A 1 192 ? -5.249 14.625 21.914 1.00 95.88 192 ALA A N 1
ATOM 1513 C CA . ALA A 1 192 ? -4.674 13.291 22.080 1.00 95.88 192 ALA A CA 1
ATOM 1514 C C . ALA A 1 192 ? -3.261 13.181 21.482 1.00 95.88 192 ALA A C 1
ATOM 1516 O O . ALA A 1 192 ? -2.375 12.609 22.116 1.00 95.88 192 ALA A O 1
ATOM 1517 N N . GLU A 1 193 ? -3.031 13.758 20.300 1.00 95.19 193 GLU A N 1
ATOM 1518 C CA . GLU A 1 193 ? -1.741 13.745 19.597 1.00 95.19 193 GLU A CA 1
ATOM 1519 C C . GLU A 1 193 ? -0.622 14.429 20.391 1.00 95.19 193 GLU A C 1
ATOM 1521 O O . GLU A 1 193 ? 0.533 14.016 20.298 1.00 95.19 193 GLU A O 1
ATOM 1526 N N . SER A 1 194 ? -0.949 15.392 21.262 1.00 95.75 194 SER A N 1
ATOM 1527 C CA . SER A 1 194 ? 0.036 16.048 22.138 1.00 95.75 194 SER A CA 1
ATOM 1528 C C . SER A 1 194 ? 0.696 15.107 23.158 1.00 95.75 194 SER A C 1
ATOM 1530 O O . SER A 1 194 ? 1.750 15.429 23.708 1.00 95.75 194 SER A O 1
ATOM 1532 N N . PHE A 1 195 ? 0.107 13.929 23.397 1.00 95.44 195 PHE A N 1
ATOM 1533 C CA . PHE A 1 195 ? 0.638 12.911 24.307 1.00 95.44 195 PHE A CA 1
ATOM 1534 C C . PHE A 1 195 ? 1.567 11.896 23.630 1.00 95.44 195 PHE A C 1
ATOM 1536 O O . PHE A 1 195 ? 2.035 10.968 24.301 1.00 95.44 195 PHE A O 1
ATOM 1543 N N . PHE A 1 196 ? 1.831 12.043 22.331 1.00 90.75 196 PHE A N 1
ATOM 1544 C CA . PHE A 1 196 ? 2.679 11.141 21.562 1.00 90.75 196 PHE A CA 1
ATOM 1545 C C . PHE A 1 196 ? 3.849 11.900 20.928 1.00 90.75 196 PHE A C 1
ATOM 1547 O O . PHE A 1 196 ? 3.700 13.008 20.425 1.00 90.75 196 PHE A O 1
ATOM 1554 N N . ASP A 1 197 ? 5.022 11.264 20.874 1.00 84.56 197 ASP A N 1
ATOM 1555 C CA . ASP A 1 197 ? 6.179 11.816 20.145 1.00 84.56 197 ASP A CA 1
ATOM 1556 C C . ASP A 1 197 ? 5.937 11.855 18.623 1.00 84.56 1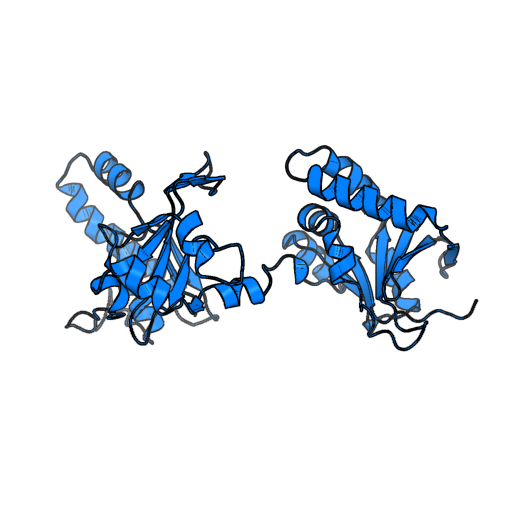97 ASP A C 1
ATOM 1558 O O . ASP A 1 197 ? 6.599 12.581 17.877 1.00 84.56 197 ASP A O 1
ATOM 1562 N N . LYS A 1 198 ? 4.995 11.033 18.145 1.00 70.31 198 LYS A N 1
ATOM 1563 C CA . LYS A 1 198 ? 4.540 11.000 16.755 1.00 70.31 198 LYS A CA 1
ATOM 1564 C C . LYS A 1 198 ? 3.333 11.914 16.599 1.00 70.31 198 LYS A C 1
ATOM 1566 O O . LYS A 1 198 ? 2.402 11.835 17.386 1.00 70.31 198 LYS A O 1
ATOM 1571 N N . LYS A 1 199 ? 3.349 12.722 15.538 1.00 68.00 199 LYS A N 1
ATOM 1572 C CA . LYS A 1 199 ? 2.353 13.773 15.306 1.00 68.00 199 LYS A CA 1
ATOM 1573 C C . LYS A 1 199 ? 0.993 13.295 14.809 1.00 68.00 199 LYS A C 1
ATOM 1575 O O . LYS A 1 199 ? 0.092 14.111 14.806 1.00 68.00 199 LYS A O 1
ATOM 1580 N N . GLU A 1 200 ? 0.857 12.050 14.356 1.00 85.75 200 GLU A N 1
ATOM 1581 C CA . GLU A 1 200 ? -0.376 11.606 13.698 1.00 85.75 200 GLU A CA 1
ATOM 1582 C C . GLU A 1 200 ? -0.859 10.266 14.248 1.00 85.75 200 GLU A C 1
ATOM 1584 O O . GLU A 1 200 ? -0.127 9.266 14.249 1.00 85.75 200 GLU A O 1
ATOM 1589 N N . LEU A 1 201 ? -2.112 10.268 14.696 1.00 88.88 201 LEU A N 1
ATOM 1590 C CA . LEU A 1 201 ? -2.884 9.077 15.021 1.00 88.88 201 LEU A CA 1
ATOM 1591 C C . LEU A 1 201 ? -3.774 8.684 13.834 1.00 88.88 201 LEU A C 1
ATOM 1593 O O . LEU A 1 201 ? -4.311 9.526 13.118 1.00 88.88 201 LEU A O 1
ATOM 1597 N N . TYR A 1 202 ? -3.960 7.382 13.622 1.00 87.88 202 TYR A N 1
ATOM 1598 C CA . TYR A 1 202 ? -4.714 6.866 12.475 1.00 87.88 202 TYR A CA 1
ATOM 1599 C C . TYR A 1 202 ? -6.116 6.414 12.872 1.00 87.88 202 TYR A C 1
ATOM 1601 O O . TYR A 1 202 ? -6.335 5.894 13.962 1.00 87.88 202 TYR A O 1
ATOM 1609 N N . MET A 1 203 ? -7.073 6.529 11.952 1.00 86.38 203 MET A N 1
ATOM 1610 C CA . MET A 1 203 ? -8.425 6.012 12.162 1.00 86.38 203 MET A CA 1
ATOM 1611 C C . MET A 1 203 ? -8.416 4.506 12.482 1.00 86.38 203 MET A C 1
ATOM 1613 O O . MET A 1 203 ? -7.742 3.731 11.804 1.00 86.38 203 MET A O 1
ATOM 1617 N N . ASN A 1 204 ? -9.202 4.088 13.477 1.00 84.50 204 ASN A N 1
ATOM 1618 C CA . ASN A 1 204 ? -9.256 2.736 14.053 1.00 84.50 204 ASN A CA 1
ATOM 1619 C C . ASN A 1 204 ? -7.959 2.257 14.728 1.00 84.50 204 ASN A C 1
ATOM 1621 O O . ASN A 1 204 ? -7.816 1.066 15.014 1.00 84.50 204 ASN A O 1
ATOM 1625 N N . GLN A 1 205 ? -7.009 3.155 14.995 1.00 87.88 205 GLN A N 1
ATOM 1626 C CA . GLN A 1 205 ? -5.822 2.826 15.772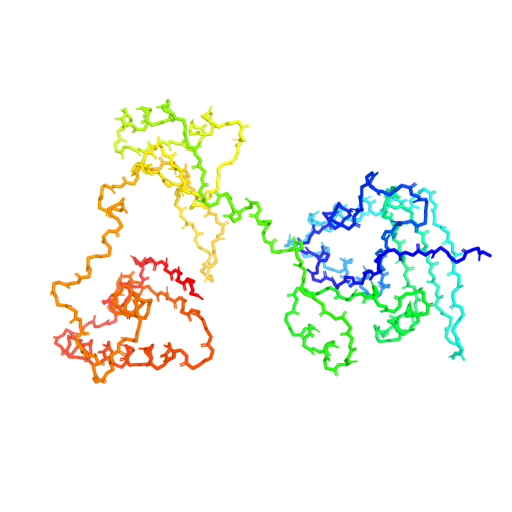 1.00 87.88 205 GLN A CA 1
ATOM 1627 C C . GLN A 1 205 ? -6.194 2.591 17.235 1.00 87.88 205 GLN A C 1
ATOM 1629 O O . GLN A 1 205 ? -6.933 3.368 17.841 1.00 87.88 205 GLN A O 1
ATOM 1634 N N . VAL A 1 206 ? -5.662 1.520 17.818 1.00 90.38 206 VAL A N 1
ATOM 1635 C CA . VAL A 1 206 ? -5.863 1.193 19.228 1.00 90.38 206 VAL A CA 1
ATOM 1636 C C . VAL A 1 206 ? -4.704 1.754 20.046 1.00 90.38 206 VAL A C 1
ATOM 1638 O O . VAL A 1 206 ? -3.535 1.541 19.732 1.00 90.38 206 VAL A O 1
ATOM 1641 N N . VAL A 1 207 ? -5.020 2.440 21.138 1.00 93.00 207 VAL A N 1
ATOM 1642 C CA . VAL A 1 207 ? -4.049 2.966 22.097 1.00 93.00 207 VAL A CA 1
ATOM 1643 C C . VAL A 1 207 ? -4.159 2.170 23.388 1.00 93.00 207 VAL A C 1
ATOM 1645 O O . VAL A 1 207 ? -5.190 2.179 24.049 1.00 93.00 207 VAL A O 1
ATOM 1648 N N . ARG A 1 208 ? -3.093 1.480 23.774 1.00 93.00 208 ARG A N 1
ATOM 1649 C CA . ARG A 1 208 ? -2.984 0.767 25.045 1.00 93.00 208 ARG A CA 1
ATOM 1650 C C . ARG A 1 208 ? -2.531 1.730 26.140 1.00 93.00 208 ARG A C 1
ATOM 1652 O O . ARG A 1 208 ? -1.403 2.205 26.098 1.00 93.00 208 ARG A O 1
ATOM 1659 N N . LEU A 1 209 ? -3.386 1.987 27.123 1.00 93.94 209 LEU A N 1
ATOM 1660 C CA . LEU A 1 209 ? -3.141 2.938 28.217 1.00 93.94 209 LEU A CA 1
ATOM 1661 C C . LEU A 1 209 ? -2.570 2.263 29.472 1.00 93.94 209 LEU A C 1
ATOM 1663 O O . LEU A 1 209 ? -1.915 2.903 30.283 1.00 93.94 209 LEU A O 1
ATOM 1667 N N . GLY A 1 210 ? -2.735 0.943 29.587 1.00 88.56 210 GLY A N 1
ATOM 1668 C CA . GLY A 1 210 ? -2.249 0.172 30.725 1.00 88.56 210 GLY A CA 1
ATOM 1669 C C . GLY A 1 210 ? -2.234 -1.333 30.466 1.00 88.56 210 GLY A C 1
ATOM 1670 O O . GLY A 1 210 ? -2.083 -1.803 29.332 1.00 88.56 210 GLY A O 1
ATOM 1671 N N . LYS A 1 211 ? -2.374 -2.134 31.532 1.00 83.94 211 LYS A N 1
ATOM 1672 C CA . LYS A 1 211 ? -2.469 -3.597 31.384 1.00 83.94 211 LYS A CA 1
ATOM 1673 C C . LYS A 1 211 ? -3.769 -4.012 30.695 1.00 83.94 211 LYS A C 1
ATOM 1675 O O . LYS A 1 211 ? -3.702 -4.870 29.815 1.00 83.94 211 LYS A O 1
ATOM 1680 N N . GLU A 1 212 ? -4.888 -3.387 31.062 1.00 85.56 212 GLU A N 1
ATOM 1681 C CA . GLU A 1 212 ? -6.232 -3.761 30.593 1.00 85.56 212 GLU A CA 1
ATOM 1682 C C . GLU A 1 212 ? -7.004 -2.617 29.924 1.00 85.56 212 GLU A C 1
ATOM 1684 O O . GLU A 1 212 ? -8.051 -2.857 29.322 1.00 85.56 212 GLU A O 1
ATOM 1689 N N . ASP A 1 213 ? -6.473 -1.397 29.966 1.00 91.19 213 ASP A N 1
ATOM 1690 C CA . ASP A 1 213 ? -7.129 -0.221 29.411 1.00 91.19 213 ASP A CA 1
ATOM 1691 C C . ASP A 1 213 ? -6.664 0.077 27.990 1.00 91.19 213 ASP A C 1
ATOM 1693 O O . ASP A 1 213 ? -5.468 0.104 27.677 1.00 91.19 213 ASP A O 1
ATOM 1697 N N . TYR A 1 214 ? -7.652 0.300 27.128 1.00 92.50 214 TYR A N 1
ATOM 1698 C CA . TYR A 1 214 ? -7.479 0.589 25.716 1.00 92.50 214 TYR A CA 1
ATOM 1699 C C . TYR A 1 214 ? -8.407 1.733 25.324 1.00 92.50 214 TYR A C 1
ATOM 1701 O O . TYR A 1 214 ? -9.539 1.810 25.803 1.00 92.50 214 TYR A O 1
ATOM 1709 N N . ALA A 1 215 ? -7.937 2.575 24.419 1.00 94.62 215 ALA A N 1
ATOM 1710 C CA . ALA A 1 215 ? -8.726 3.554 23.696 1.00 94.62 215 ALA A CA 1
ATOM 1711 C C . ALA A 1 215 ? -8.655 3.263 22.193 1.00 94.62 215 ALA A C 1
ATOM 17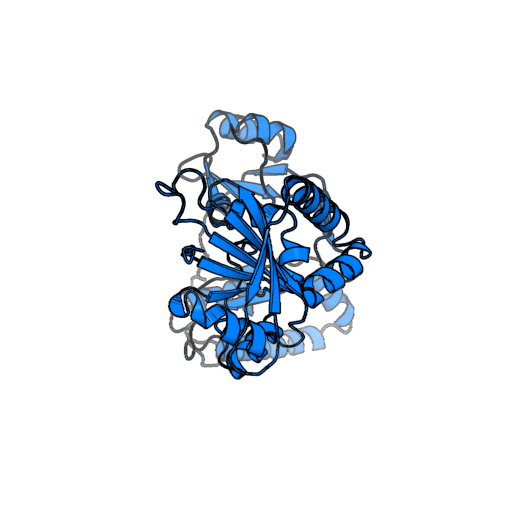13 O O . ALA A 1 215 ? -7.753 2.560 21.734 1.00 94.62 215 ALA A O 1
ATOM 1714 N N . ILE A 1 216 ? -9.612 3.781 21.435 1.00 94.12 216 ILE A N 1
ATOM 1715 C CA . ILE A 1 216 ? -9.656 3.668 19.980 1.00 94.12 216 ILE A CA 1
ATOM 1716 C C . ILE A 1 216 ? -9.792 5.052 19.361 1.00 94.12 216 ILE A C 1
ATOM 1718 O O . ILE A 1 216 ? -10.519 5.904 19.873 1.00 94.12 216 ILE A O 1
ATOM 1722 N N . VAL A 1 217 ? -9.065 5.274 18.272 1.00 93.06 217 VAL A N 1
ATOM 1723 C CA . VAL A 1 217 ? -9.243 6.446 17.422 1.00 93.06 217 VAL A CA 1
ATOM 1724 C C . VAL A 1 217 ? -10.435 6.179 16.515 1.00 93.06 217 VAL A C 1
ATOM 1726 O O . VAL A 1 217 ? -10.406 5.262 15.697 1.00 93.06 217 VAL A O 1
ATOM 1729 N N . GLU A 1 218 ? -11.484 6.969 16.662 1.00 92.44 218 GLU A N 1
ATOM 1730 C CA . GLU A 1 218 ? -12.704 6.878 15.864 1.00 92.44 218 GLU A CA 1
ATOM 1731 C C . GLU A 1 218 ? -13.067 8.251 15.291 1.00 92.44 218 GLU A C 1
ATOM 1733 O O . GLU A 1 218 ? -12.495 9.270 15.666 1.00 92.44 218 GLU A O 1
ATOM 1738 N N . GLY A 1 219 ? -14.018 8.289 14.368 1.00 90.75 219 GLY A N 1
ATOM 1739 C CA . GLY A 1 219 ? -14.541 9.527 13.808 1.00 90.75 219 GLY A CA 1
ATOM 1740 C C . GLY A 1 219 ? -15.800 9.256 13.005 1.00 90.75 219 GLY A C 1
ATOM 1741 O O . GLY A 1 219 ? -16.133 8.109 12.697 1.00 90.75 219 GLY A O 1
ATOM 1742 N N . ASP A 1 220 ? -16.497 10.324 12.659 1.00 89.69 220 ASP A N 1
ATOM 1743 C CA . ASP A 1 220 ? -17.734 10.263 11.905 1.00 89.69 220 ASP A CA 1
ATOM 1744 C C . ASP A 1 220 ? -17.388 10.013 10.430 1.00 89.69 220 ASP A C 1
ATOM 1746 O O . ASP A 1 220 ? -16.865 10.871 9.716 1.00 89.69 220 ASP A O 1
ATOM 1750 N N . ILE A 1 221 ? -17.616 8.780 9.979 1.00 84.06 221 ILE A N 1
ATOM 1751 C CA . ILE A 1 221 ? -17.236 8.333 8.638 1.00 84.06 221 ILE A CA 1
ATOM 1752 C C . ILE A 1 221 ? -18.297 8.779 7.631 1.00 84.06 221 ILE A C 1
ATOM 1754 O O . ILE A 1 221 ? -19.408 8.247 7.610 1.00 84.06 221 ILE A O 1
ATOM 1758 N N . SER A 1 222 ? -17.929 9.674 6.714 1.00 78.75 222 SER A N 1
ATOM 1759 C CA . SER A 1 222 ? -18.759 9.986 5.552 1.00 78.75 222 SER A CA 1
ATOM 1760 C C . SER A 1 222 ? -18.410 9.066 4.380 1.00 78.75 222 SER A C 1
ATOM 1762 O O . SER A 1 222 ? -17.259 8.932 3.941 1.00 78.75 222 SER A O 1
ATOM 1764 N N . ARG A 1 223 ? -19.438 8.384 3.870 1.00 72.94 223 ARG A N 1
ATOM 1765 C CA . ARG A 1 223 ? -19.319 7.461 2.740 1.00 72.94 223 ARG A CA 1
ATOM 1766 C C . ARG A 1 223 ? -19.818 8.121 1.463 1.00 72.94 223 ARG A C 1
ATOM 1768 O O . ARG A 1 223 ? -20.846 8.791 1.448 1.00 72.94 223 ARG A O 1
ATOM 1775 N N . GLY A 1 224 ? -19.087 7.911 0.376 1.00 68.12 224 GLY A N 1
ATOM 1776 C CA . GLY A 1 224 ? -19.526 8.297 -0.956 1.00 68.12 224 GLY A CA 1
ATOM 1777 C C . GLY A 1 224 ? -20.669 7.424 -1.470 1.00 68.12 224 GLY A C 1
ATOM 1778 O O . GLY A 1 224 ? -21.036 6.414 -0.873 1.00 68.12 224 GLY A O 1
ATOM 1779 N N . ARG A 1 225 ? -21.167 7.770 -2.664 1.00 59.31 225 ARG A N 1
ATOM 1780 C CA . ARG A 1 225 ? -22.260 7.070 -3.369 1.00 59.31 225 ARG A CA 1
ATOM 1781 C C . ARG A 1 225 ? -22.047 5.555 -3.534 1.00 59.31 225 ARG A C 1
ATOM 1783 O O . ARG A 1 225 ? -23.009 4.824 -3.718 1.00 59.31 225 ARG A O 1
ATOM 1790 N N . TRP A 1 226 ? -20.800 5.097 -3.458 1.00 57.56 226 TRP A N 1
ATOM 1791 C CA . TRP A 1 226 ? -20.391 3.702 -3.647 1.00 57.56 226 TRP A CA 1
ATOM 1792 C C . TRP A 1 226 ? -19.922 3.020 -2.354 1.00 57.56 226 TRP A C 1
ATOM 1794 O O . TRP A 1 226 ? -19.229 2.010 -2.408 1.00 57.56 226 TRP A O 1
ATOM 1804 N N . GLY A 1 227 ? -20.215 3.601 -1.186 1.00 50.81 227 GLY A N 1
ATOM 1805 C CA . GLY A 1 227 ? -19.806 3.056 0.113 1.00 50.81 227 GLY A CA 1
ATOM 1806 C C . GLY A 1 227 ? -18.325 3.256 0.463 1.00 50.81 227 GLY A C 1
ATOM 1807 O O . GLY A 1 227 ? -17.923 2.937 1.579 1.00 50.81 227 GLY A O 1
ATOM 1808 N N . ALA A 1 228 ? -17.521 3.816 -0.447 1.00 49.69 228 ALA A N 1
ATOM 1809 C CA . ALA A 1 228 ? -16.142 4.200 -0.164 1.00 49.69 228 ALA A CA 1
ATOM 1810 C C . ALA A 1 228 ? -16.099 5.276 0.929 1.00 49.69 228 ALA A C 1
ATOM 1812 O O . ALA A 1 228 ? -16.863 6.242 0.882 1.00 49.69 228 ALA A O 1
ATOM 1813 N N . ILE A 1 229 ? -15.206 5.107 1.902 1.00 62.06 229 ILE A N 1
ATOM 1814 C CA . ILE A 1 229 ? -14.937 6.121 2.922 1.00 62.06 229 ILE A CA 1
ATOM 1815 C C . ILE A 1 229 ? -14.234 7.285 2.229 1.00 62.06 229 ILE A C 1
ATOM 1817 O O . ILE A 1 229 ? -13.121 7.124 1.732 1.00 62.06 229 ILE A O 1
ATOM 1821 N N . ASN A 1 230 ? -14.898 8.436 2.166 1.00 66.56 230 ASN A N 1
ATOM 1822 C CA . ASN A 1 230 ? -14.349 9.622 1.515 1.00 66.56 230 ASN A CA 1
ATOM 1823 C C . ASN A 1 230 ? -13.624 10.518 2.516 1.00 66.56 230 ASN A C 1
ATOM 1825 O O . ASN A 1 230 ? -12.634 11.155 2.165 1.00 66.56 230 ASN A O 1
ATOM 1829 N N . ARG A 1 231 ? -14.144 10.591 3.744 1.00 76.56 231 ARG A N 1
ATOM 1830 C CA . ARG A 1 231 ? -13.657 11.489 4.784 1.00 76.56 231 ARG A CA 1
ATOM 1831 C C . ARG A 1 231 ? -14.105 10.990 6.155 1.00 76.56 231 ARG A C 1
ATOM 1833 O O . ARG A 1 231 ? -15.167 10.381 6.282 1.00 76.56 231 ARG A O 1
ATOM 1840 N N . ALA A 1 232 ? -13.282 11.252 7.158 1.00 85.12 232 ALA A N 1
ATOM 1841 C CA . ALA A 1 232 ? -13.645 11.123 8.556 1.00 85.12 232 ALA A CA 1
ATOM 1842 C C . ALA A 1 232 ? -13.655 12.514 9.185 1.00 85.12 232 ALA A C 1
ATOM 1844 O O . ALA A 1 232 ? -12.672 13.242 9.063 1.00 85.12 232 ALA A O 1
ATOM 1845 N N . ASP A 1 233 ? -14.761 12.871 9.821 1.00 90.12 233 ASP A N 1
ATOM 1846 C CA . ASP A 1 233 ? -14.922 14.117 10.565 1.00 90.12 233 ASP A CA 1
ATOM 1847 C C . ASP A 1 233 ? -14.925 13.832 12.072 1.00 90.12 233 ASP A C 1
ATOM 1849 O O . ASP A 1 233 ? -15.087 12.685 12.484 1.00 90.12 233 ASP A O 1
ATOM 1853 N N . ASN A 1 234 ? -14.722 14.862 12.900 1.00 93.44 234 ASN A N 1
ATOM 1854 C CA . ASN A 1 234 ? -14.748 14.757 14.368 1.00 93.44 234 ASN A CA 1
ATOM 1855 C C . ASN A 1 234 ? -13.913 13.583 14.910 1.00 93.44 234 ASN A C 1
ATOM 1857 O O . ASN A 1 234 ? -14.379 12.806 15.751 1.00 93.44 234 ASN A O 1
ATOM 1861 N N . VAL A 1 235 ? -12.698 13.432 14.374 1.00 94.75 235 VAL A N 1
ATOM 1862 C CA . VAL A 1 235 ? -11.779 12.378 14.796 1.00 94.75 235 VAL A CA 1
ATOM 1863 C C . VAL A 1 235 ? -11.433 12.596 16.266 1.00 94.75 235 VAL A C 1
ATOM 1865 O O . VAL A 1 235 ? -11.163 13.715 16.702 1.00 94.75 235 VAL A O 1
ATOM 1868 N N . ARG A 1 236 ? -11.494 11.523 17.047 1.00 96.62 236 ARG A N 1
ATOM 1869 C CA . ARG A 1 236 ? -11.383 11.563 18.504 1.00 96.62 236 ARG A CA 1
ATOM 1870 C C . ARG A 1 236 ? -10.815 10.261 19.038 1.00 96.62 236 ARG A C 1
ATOM 1872 O O . ARG A 1 236 ? -10.992 9.197 18.446 1.00 96.62 236 ARG A O 1
ATOM 1879 N N . LEU A 1 237 ? -10.155 10.346 20.184 1.00 96.62 237 LEU A N 1
ATOM 1880 C CA . LEU A 1 237 ? -9.703 9.194 20.943 1.00 96.62 237 LEU A CA 1
ATOM 1881 C C . LEU A 1 237 ? -10.732 8.888 22.032 1.00 96.62 237 LEU A C 1
ATOM 1883 O O . LEU A 1 237 ? -10.966 9.705 22.920 1.00 96.62 237 LEU A O 1
ATOM 1887 N N . ARG A 1 238 ? -11.344 7.707 21.976 1.00 96.56 238 ARG A N 1
ATOM 1888 C CA . ARG A 1 238 ? -12.357 7.275 22.943 1.00 96.56 238 ARG A CA 1
ATOM 1889 C C . ARG A 1 238 ? -11.843 6.108 23.765 1.00 96.56 238 ARG A C 1
ATOM 1891 O O . ARG A 1 238 ? -11.406 5.101 23.207 1.00 96.56 238 ARG A O 1
ATOM 1898 N N . LEU A 1 239 ? -11.941 6.202 25.089 1.00 95.00 239 LEU A N 1
ATOM 1899 C CA . LEU A 1 239 ? -11.684 5.058 25.958 1.00 95.00 239 LEU A CA 1
ATOM 1900 C C . LEU A 1 239 ? -12.705 3.954 25.656 1.00 95.00 239 LEU A C 1
ATOM 1902 O O . LEU A 1 239 ? -13.915 4.193 25.653 1.00 95.00 239 LEU A O 1
ATOM 1906 N N . LEU A 1 240 ? -12.229 2.732 25.416 1.00 90.56 240 LEU A N 1
ATOM 1907 C CA . LEU A 1 240 ? -13.129 1.604 25.211 1.00 90.56 240 LEU A CA 1
ATOM 1908 C C . LEU A 1 240 ? -13.975 1.401 26.468 1.00 90.56 240 LEU A C 1
ATOM 1910 O O . LEU A 1 240 ? -13.490 1.492 27.592 1.00 90.56 240 LEU A O 1
ATOM 1914 N N . HIS A 1 241 ? -15.251 1.098 26.302 1.00 85.75 241 HIS A N 1
ATOM 1915 C CA . HIS A 1 241 ? -16.137 0.752 27.398 1.00 85.75 241 HIS A CA 1
ATOM 1916 C C . HIS A 1 241 ? -15.699 -0.598 28.002 1.00 85.75 241 HIS A C 1
ATOM 1918 O O . HIS A 1 241 ? -15.245 -1.475 27.263 1.00 85.75 241 HIS A O 1
ATOM 1924 N N . PRO A 1 242 ? -15.872 -0.864 29.313 1.00 80.81 242 PRO A N 1
ATOM 1925 C CA . PRO A 1 242 ? -15.493 -2.150 29.916 1.00 80.81 242 PRO A CA 1
ATOM 1926 C C . PRO A 1 242 ? -16.049 -3.384 29.187 1.00 80.81 242 PRO A C 1
ATOM 1928 O O . PRO A 1 242 ? -15.398 -4.424 29.129 1.00 80.81 242 PRO A O 1
ATOM 1931 N N . ARG A 1 243 ? -17.233 -3.263 28.568 1.00 69.81 243 ARG A N 1
ATOM 1932 C CA . ARG A 1 243 ? -17.811 -4.317 27.711 1.00 69.81 243 ARG A CA 1
ATOM 1933 C C . ARG A 1 243 ? -16.966 -4.582 26.457 1.00 69.81 243 ARG A C 1
ATOM 1935 O O . ARG A 1 243 ? -16.723 -5.746 26.157 1.00 69.81 243 ARG A O 1
ATOM 1942 N N . GLU A 1 244 ? -16.477 -3.534 25.796 1.00 68.75 244 GLU A N 1
ATOM 1943 C CA . GLU A 1 244 ? -15.576 -3.612 24.634 1.00 68.75 244 GLU A CA 1
ATOM 1944 C C . GLU A 1 244 ? -14.183 -4.134 25.042 1.00 68.75 244 GLU A C 1
ATOM 1946 O O . GLU A 1 244 ? -13.618 -4.984 24.355 1.00 68.75 244 GLU A O 1
ATOM 1951 N N . LYS A 1 245 ? -13.660 -3.710 26.208 1.00 69.56 245 LYS A N 1
ATOM 1952 C CA . LYS A 1 245 ? -12.379 -4.199 26.767 1.00 69.56 245 LYS A CA 1
ATOM 1953 C C . LYS A 1 245 ? -12.416 -5.677 27.120 1.00 69.56 245 LYS A C 1
ATOM 1955 O O . LYS A 1 245 ? -11.396 -6.355 27.025 1.00 69.56 245 LYS A O 1
ATOM 1960 N N . SER A 1 246 ? -13.578 -6.167 27.560 1.00 55.19 246 SER A N 1
ATOM 1961 C CA . SER A 1 246 ? -13.672 -7.451 28.248 1.00 55.19 246 SER A CA 1
ATOM 1962 C C . SER A 1 246 ? -13.166 -8.633 27.428 1.00 55.19 246 SER A C 1
ATOM 1964 O O . SER A 1 246 ? -12.916 -9.670 28.037 1.00 55.19 246 SER A O 1
ATOM 1966 N N . LYS A 1 247 ? -13.033 -8.519 26.088 1.00 47.09 247 LYS A N 1
ATOM 1967 C CA . LYS A 1 247 ? -12.660 -9.602 25.147 1.00 47.09 247 LYS A CA 1
ATOM 1968 C C . LYS A 1 247 ? -13.335 -10.942 25.464 1.00 47.09 247 LYS A C 1
ATOM 1970 O O . LYS A 1 247 ? -12.934 -11.991 24.963 1.00 47.09 247 LYS A O 1
ATOM 1975 N N . LYS A 1 248 ? -14.406 -10.922 26.260 1.00 40.94 248 LYS A N 1
ATOM 1976 C CA . LYS A 1 248 ? -15.308 -12.028 26.448 1.00 40.94 248 LYS A CA 1
ATOM 1977 C C . LYS A 1 248 ? -16.150 -11.959 25.205 1.00 40.94 248 LYS A C 1
ATOM 1979 O O . LYS A 1 248 ? -17.206 -11.340 25.164 1.00 40.94 248 LYS A O 1
ATOM 1984 N N . ILE A 1 249 ? -15.640 -12.626 24.182 1.00 44.12 249 ILE A N 1
ATOM 1985 C CA . ILE A 1 249 ? -16.490 -13.450 23.350 1.00 44.12 249 ILE A CA 1
ATOM 1986 C C . ILE A 1 249 ? -17.324 -14.240 24.364 1.00 44.12 249 ILE A C 1
ATOM 1988 O O . ILE A 1 249 ? -16.827 -15.176 24.990 1.00 44.12 249 ILE A O 1
ATOM 1992 N N . ILE A 1 250 ? -18.528 -13.749 24.673 1.00 41.94 250 ILE A N 1
ATOM 1993 C CA . ILE A 1 250 ? -19.508 -14.458 25.490 1.00 41.94 250 ILE A CA 1
ATOM 1994 C C . ILE A 1 250 ? -19.928 -15.658 24.649 1.00 41.94 250 ILE A C 1
ATOM 1996 O O . ILE A 1 250 ? -20.997 -15.651 24.043 1.00 41.94 250 ILE A O 1
ATOM 2000 N N . LEU A 1 251 ? -19.059 -16.672 24.570 1.00 40.12 251 LEU A N 1
ATOM 2001 C CA . LEU A 1 251 ? -19.441 -18.000 24.132 1.00 40.12 251 LEU A CA 1
ATOM 2002 C C . LEU A 1 251 ? -20.689 -18.288 24.958 1.00 40.12 251 LEU A C 1
ATOM 2004 O O . LEU A 1 251 ? -20.611 -18.299 26.192 1.00 40.12 251 LEU A O 1
ATOM 2008 N N . GLY A 1 252 ? -21.854 -18.342 24.305 1.00 40.84 252 GLY A N 1
ATOM 2009 C CA . GLY A 1 252 ? -23.102 -18.589 25.008 1.00 40.84 252 GLY A CA 1
ATOM 2010 C C . GLY A 1 252 ? -22.886 -19.761 25.960 1.00 40.84 252 GLY A C 1
ATOM 2011 O O . GLY A 1 252 ? -22.117 -20.673 25.657 1.00 40.84 252 GLY A O 1
ATOM 2012 N N . LYS A 1 253 ? -23.539 -19.755 27.129 1.00 43.91 253 LYS A N 1
ATOM 2013 C CA . LYS A 1 253 ? -23.436 -20.875 28.089 1.00 43.91 253 LYS A CA 1
ATOM 2014 C C . LYS A 1 253 ? -23.721 -22.245 27.442 1.00 43.91 253 LYS A C 1
ATOM 2016 O O . LYS A 1 253 ? -23.405 -23.273 28.026 1.00 43.91 253 LYS A O 1
ATOM 2021 N N . GLN A 1 254 ? -24.301 -22.246 26.244 1.00 48.84 254 GLN A N 1
ATOM 2022 C CA . GLN A 1 254 ? -24.401 -23.374 25.341 1.00 48.84 254 GLN A CA 1
ATOM 2023 C C . GLN A 1 254 ? -23.359 -23.234 24.222 1.00 48.84 254 GLN A C 1
ATOM 2025 O O . GLN A 1 254 ? -23.515 -22.415 23.317 1.00 48.84 254 GLN A O 1
ATOM 2030 N N . VAL A 1 255 ? -22.321 -24.075 24.255 1.00 54.66 255 VAL A N 1
ATOM 2031 C CA . VAL A 1 255 ? -21.597 -24.457 23.035 1.00 54.66 255 VAL A CA 1
ATOM 2032 C C . VAL A 1 255 ? -22.666 -24.899 22.043 1.00 54.66 255 VAL A C 1
ATOM 2034 O O . VAL A 1 255 ? -23.375 -25.852 22.350 1.00 54.66 255 VAL A O 1
ATOM 2037 N N . MET A 1 256 ? -22.838 -24.203 20.913 1.00 59.12 256 MET A N 1
ATOM 2038 C CA . MET A 1 256 ? -23.748 -24.659 19.855 1.00 59.12 256 MET A CA 1
ATOM 2039 C C . MET A 1 256 ? -23.274 -26.042 19.395 1.00 59.12 256 MET A C 1
ATOM 2041 O O . MET A 1 256 ? -22.244 -26.127 18.724 1.00 59.12 256 MET A O 1
ATOM 2045 N N . PRO A 1 257 ? -23.970 -27.131 19.769 1.00 56.62 257 PRO A N 1
ATOM 2046 C CA . PRO A 1 257 ? -23.450 -28.473 19.544 1.00 56.62 257 PRO A CA 1
ATOM 2047 C C . PRO A 1 257 ? -23.562 -28.850 18.061 1.00 56.62 257 PRO A C 1
ATOM 2049 O O . PRO A 1 257 ? -22.714 -29.559 17.521 1.00 56.62 257 PRO A O 1
ATOM 2052 N N . SER A 1 258 ? -24.572 -28.310 17.375 1.00 64.31 258 SER A N 1
ATOM 2053 C CA . SER A 1 258 ? -24.678 -28.307 15.921 1.00 64.31 258 SER A CA 1
ATOM 2054 C C . SER A 1 258 ? -25.624 -27.196 15.459 1.00 64.31 258 SER A C 1
ATOM 2056 O O . SER A 1 258 ? -26.539 -26.794 16.177 1.00 64.31 258 SER A O 1
ATOM 2058 N N . PHE A 1 259 ? -25.385 -26.696 14.256 1.00 66.94 259 PHE A N 1
ATOM 2059 C CA . PHE A 1 259 ? -26.143 -25.664 13.573 1.00 66.94 259 PHE A CA 1
ATOM 2060 C C . PHE A 1 259 ? -26.589 -26.213 12.216 1.00 66.94 259 PHE A C 1
ATOM 2062 O O . PHE A 1 259 ? -25.752 -26.406 11.339 1.00 66.94 259 PHE A O 1
ATOM 2069 N N . ILE A 1 260 ? -27.875 -26.546 12.058 1.00 79.94 260 ILE A N 1
ATOM 2070 C CA . ILE A 1 260 ? -28.382 -27.297 10.886 1.00 79.94 260 ILE A CA 1
ATOM 2071 C C . ILE A 1 260 ? -27.501 -28.538 10.603 1.00 79.94 260 ILE A C 1
ATOM 2073 O O . ILE A 1 260 ? -27.071 -28.799 9.483 1.00 79.94 260 ILE A O 1
ATOM 2077 N N . GLY A 1 261 ? -27.135 -29.277 11.655 1.00 80.56 261 GLY A N 1
ATOM 2078 C CA . GLY A 1 261 ? -26.265 -30.454 11.535 1.00 80.56 261 GLY A CA 1
ATOM 2079 C C . GLY A 1 261 ? -24.790 -30.163 11.220 1.00 80.56 261 GLY A C 1
ATOM 2080 O O . GLY A 1 261 ? -24.013 -31.104 11.087 1.00 80.56 261 GLY A O 1
ATOM 2081 N N . LEU A 1 262 ? -24.370 -28.895 11.134 1.00 80.12 262 LEU A N 1
ATOM 2082 C CA . LEU A 1 262 ? -22.962 -28.511 11.035 1.00 80.12 262 LEU A CA 1
ATOM 2083 C C . LEU A 1 262 ? -22.394 -28.166 12.407 1.00 80.12 262 LEU A C 1
ATOM 2085 O O . LEU A 1 262 ? -22.939 -27.334 13.130 1.00 80.12 262 LEU A O 1
ATOM 2089 N N . THR A 1 263 ? -21.251 -28.751 12.742 1.00 82.31 263 THR A N 1
ATOM 2090 C CA . THR A 1 263 ? -20.510 -28.418 13.961 1.00 82.31 263 THR A CA 1
ATOM 2091 C C . THR A 1 263 ? -19.238 -27.666 13.568 1.00 82.31 263 THR A C 1
ATOM 2093 O O . THR A 1 263 ? -18.454 -28.195 12.770 1.00 82.31 263 THR A O 1
ATOM 2096 N N . PRO A 1 264 ? -19.013 -26.439 14.082 1.00 82.75 264 PRO A N 1
ATOM 2097 C CA . PRO A 1 264 ? -17.754 -25.732 13.879 1.00 82.75 264 PRO A CA 1
ATOM 2098 C C . PRO A 1 264 ? -16.580 -26.600 14.339 1.00 82.75 264 PRO A C 1
ATOM 2100 O O . PRO A 1 264 ? -16.607 -27.141 15.443 1.00 82.75 264 PRO A O 1
ATOM 2103 N N . ARG A 1 265 ? -15.556 -26.754 13.495 1.00 81.12 265 ARG A N 1
ATOM 2104 C CA . ARG A 1 265 ? -14.413 -27.634 13.811 1.00 81.12 265 ARG A CA 1
ATOM 2105 C C . ARG A 1 265 ? -13.413 -27.000 14.770 1.00 81.12 265 ARG A C 1
ATOM 2107 O O . ARG A 1 265 ? -12.673 -27.708 15.443 1.00 81.12 265 ARG A O 1
ATOM 2114 N N . ASP A 1 266 ? -13.370 -25.674 14.789 1.00 80.69 266 ASP A N 1
ATOM 2115 C CA . ASP A 1 266 ? -12.438 -24.883 15.576 1.00 80.69 266 ASP A CA 1
ATOM 2116 C C . ASP A 1 266 ? -13.122 -23.621 16.127 1.00 80.69 266 ASP A C 1
ATOM 2118 O O . ASP A 1 266 ? -14.240 -23.253 15.745 1.00 80.69 266 ASP A O 1
ATOM 2122 N N . MET A 1 267 ? -12.433 -22.958 17.058 1.00 74.69 267 MET A N 1
ATOM 2123 C CA . MET A 1 267 ? -12.928 -21.745 17.711 1.00 74.69 267 MET A CA 1
ATOM 2124 C C . MET A 1 267 ? -13.118 -20.592 16.721 1.00 74.69 267 MET A C 1
ATOM 2126 O O . MET A 1 267 ? -13.998 -19.755 16.896 1.00 74.69 267 MET A O 1
ATOM 2130 N N . THR A 1 268 ? -12.331 -20.555 15.652 1.00 77.69 268 THR A N 1
ATOM 2131 C CA . THR A 1 268 ? -12.400 -19.504 14.641 1.00 77.69 268 THR A CA 1
ATOM 2132 C C . THR A 1 268 ? -13.692 -19.592 13.838 1.00 77.69 268 THR A C 1
ATOM 2134 O O . THR A 1 268 ? -14.390 -18.593 13.676 1.00 77.69 268 THR A O 1
ATOM 2137 N N . GLN A 1 269 ? -14.062 -20.792 13.392 1.00 84.69 269 GLN A N 1
ATOM 2138 C CA . GLN A 1 269 ? -15.349 -21.067 12.759 1.00 84.69 269 GLN A CA 1
ATOM 2139 C C . GLN A 1 269 ? -16.500 -20.796 13.721 1.00 84.69 269 GLN A C 1
ATOM 2141 O O . GLN A 1 269 ? -17.505 -20.224 13.311 1.00 84.69 269 GLN A O 1
ATOM 2146 N N . TYR A 1 270 ? -16.353 -21.160 14.998 1.00 83.88 270 TYR A N 1
ATOM 2147 C CA . TYR A 1 270 ? -17.363 -20.868 16.011 1.00 83.88 270 TYR A CA 1
ATOM 2148 C C . TYR A 1 270 ? -17.604 -19.359 16.144 1.00 83.88 270 TYR A C 1
ATOM 2150 O O . TYR A 1 270 ? -18.746 -18.909 16.062 1.00 83.88 270 TYR A O 1
ATOM 2158 N N . ILE A 1 271 ? -16.536 -18.570 16.300 1.00 81.69 271 ILE A N 1
ATOM 2159 C CA . ILE A 1 271 ? -16.613 -17.109 16.424 1.00 81.69 271 ILE A CA 1
ATOM 2160 C C . ILE A 1 271 ? -17.205 -16.506 15.157 1.00 81.69 271 ILE A C 1
ATOM 2162 O O . ILE A 1 271 ? -18.115 -15.683 15.236 1.00 81.69 271 ILE A O 1
ATOM 2166 N N . ALA A 1 272 ? -16.726 -16.937 13.993 1.00 86.75 272 ALA A N 1
ATOM 2167 C CA . ALA A 1 272 ? -17.231 -16.444 12.728 1.00 86.75 272 ALA A CA 1
ATOM 2168 C C . ALA A 1 272 ? -18.712 -16.772 12.530 1.00 86.75 272 ALA A C 1
ATOM 2170 O O . ALA A 1 272 ? -19.435 -15.937 12.004 1.00 86.75 272 ALA A O 1
ATOM 2171 N N . LEU A 1 273 ? -19.179 -17.938 12.985 1.00 86.00 273 LEU A N 1
ATOM 2172 C CA . LEU A 1 273 ? -20.590 -18.301 12.936 1.00 86.00 273 LEU A CA 1
ATOM 2173 C C . LEU A 1 273 ? -21.426 -17.438 13.889 1.00 86.00 273 LEU A C 1
ATOM 2175 O O . LEU A 1 273 ? -22.378 -16.808 13.448 1.00 86.00 273 LEU A O 1
ATOM 2179 N N . GLN A 1 274 ? -21.063 -17.380 15.172 1.00 82.31 274 GLN A N 1
ATOM 2180 C CA . GLN A 1 274 ? -21.838 -16.694 16.214 1.00 82.31 274 GLN A CA 1
ATOM 2181 C C . GLN A 1 274 ? -21.821 -15.166 16.084 1.00 82.31 274 GLN A C 1
ATOM 2183 O O . GLN A 1 274 ? -22.868 -14.529 16.136 1.00 82.31 274 GLN A O 1
ATOM 2188 N N . TYR A 1 275 ? -20.639 -14.574 15.914 1.00 79.44 275 TYR A N 1
ATOM 2189 C CA . TYR A 1 275 ? -20.455 -13.120 15.988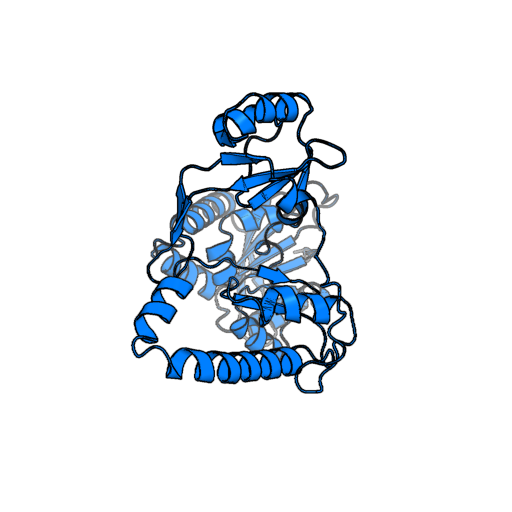 1.00 79.44 275 TYR A CA 1
ATOM 2190 C C . TYR A 1 275 ? -20.450 -12.431 14.641 1.00 79.44 275 TYR A C 1
ATOM 2192 O O . TYR A 1 275 ? -20.682 -11.226 14.591 1.00 79.44 275 TYR A O 1
ATOM 2200 N N . GLY A 1 276 ? -20.182 -13.184 13.578 1.00 86.31 276 GLY A N 1
ATOM 2201 C CA . GLY A 1 276 ? -20.190 -12.684 12.217 1.00 86.31 276 GLY A CA 1
ATOM 2202 C C . GLY A 1 276 ? -21.450 -13.114 11.475 1.00 86.31 276 GLY A C 1
ATOM 2203 O O . GLY A 1 276 ? -22.372 -12.328 11.304 1.00 86.31 276 GLY A O 1
ATOM 2204 N N . LEU A 1 277 ? -21.492 -14.373 11.040 1.00 87.94 277 LEU A N 1
ATOM 2205 C CA . LEU A 1 277 ? -22.476 -14.881 10.090 1.00 87.94 277 LEU A CA 1
ATOM 2206 C C . LEU A 1 277 ? -23.906 -14.880 10.625 1.00 87.94 277 LEU A C 1
ATOM 2208 O O . LEU A 1 277 ? -24.808 -14.655 9.836 1.00 87.94 277 LEU A O 1
ATOM 2212 N N . LEU A 1 278 ? -24.127 -15.155 11.913 1.00 85.12 278 LEU A N 1
ATOM 2213 C CA . LEU A 1 278 ? -25.460 -15.179 12.531 1.00 85.12 278 LEU A CA 1
ATOM 2214 C C . LEU A 1 278 ? -25.827 -13.881 13.242 1.00 85.12 278 LEU A C 1
ATOM 2216 O O . LEU A 1 278 ? -26.974 -13.720 13.656 1.00 85.12 278 LEU A O 1
ATOM 2220 N N . ASN A 1 279 ? -24.883 -12.954 13.370 1.00 78.94 279 ASN A N 1
ATOM 2221 C CA . ASN A 1 279 ? -25.116 -11.702 14.058 1.00 78.94 279 ASN A CA 1
ATOM 2222 C C . ASN A 1 279 ? -25.820 -10.718 13.116 1.00 78.94 279 ASN A C 1
ATOM 2224 O O . ASN A 1 279 ? -25.202 -10.257 12.154 1.00 78.94 279 ASN A O 1
ATOM 2228 N N . PRO A 1 280 ? -27.080 -10.334 13.386 1.00 74.44 280 PRO A N 1
ATOM 2229 C CA . PRO A 1 280 ? -27.765 -9.370 12.544 1.00 74.44 280 PRO A CA 1
ATOM 2230 C C . PRO A 1 280 ? -27.069 -8.009 12.574 1.00 74.44 280 PRO A C 1
ATOM 2232 O O . PRO A 1 280 ? -27.199 -7.270 11.625 1.00 74.44 280 PRO A O 1
ATOM 2235 N N . ASN A 1 281 ? -26.279 -7.646 13.582 1.00 70.19 281 ASN A N 1
ATOM 2236 C CA . ASN A 1 281 ? -25.627 -6.332 13.594 1.00 70.19 281 ASN A CA 1
ATOM 2237 C C . ASN A 1 281 ? -24.388 -6.248 12.682 1.00 70.19 281 ASN A C 1
ATOM 2239 O O . ASN A 1 281 ? -23.838 -5.164 12.493 1.00 70.19 281 ASN A O 1
ATOM 2243 N N . VAL A 1 282 ? -23.967 -7.369 12.085 1.00 73.56 282 VAL A N 1
ATOM 2244 C CA . VAL A 1 282 ? -22.863 -7.420 11.123 1.00 73.56 282 VAL A CA 1
ATOM 2245 C C . VAL A 1 282 ? -23.434 -7.408 9.709 1.00 73.56 282 VAL A C 1
ATOM 2247 O O . VAL A 1 282 ? -24.229 -8.263 9.324 1.00 73.56 282 VAL A O 1
ATOM 2250 N N . SER A 1 283 ? -23.048 -6.403 8.923 1.00 68.31 283 SER A N 1
ATOM 2251 C CA . SER A 1 283 ? -23.495 -6.261 7.526 1.00 68.31 283 SER A CA 1
ATOM 2252 C C . SER A 1 283 ? -22.661 -7.095 6.557 1.00 68.31 283 SER A C 1
ATOM 2254 O O . SER A 1 283 ? -23.177 -7.632 5.578 1.00 68.31 283 SER A O 1
ATOM 2256 N N . LEU A 1 284 ? -21.362 -7.191 6.834 1.00 75.06 284 LEU A N 1
ATOM 2257 C CA . LEU A 1 284 ? -20.390 -7.842 5.979 1.00 75.06 284 LEU A CA 1
ATOM 2258 C C . LEU A 1 284 ? -19.297 -8.460 6.846 1.00 75.06 284 LEU A C 1
ATOM 2260 O O . LEU A 1 284 ? -18.681 -7.782 7.671 1.00 75.06 284 LEU A O 1
ATOM 2264 N N . LEU A 1 285 ? -19.068 -9.751 6.627 1.00 80.06 285 LEU A N 1
ATOM 2265 C CA . LEU A 1 285 ? -18.032 -10.531 7.284 1.00 80.06 285 LEU A CA 1
ATOM 2266 C C . LEU A 1 285 ? -17.087 -11.097 6.228 1.00 80.06 285 LEU A C 1
ATOM 2268 O O . LEU A 1 285 ? -17.511 -11.831 5.334 1.00 80.06 285 LEU A O 1
ATOM 2272 N N . PHE A 1 286 ? -15.796 -10.819 6.380 1.00 80.44 286 PHE A N 1
ATOM 2273 C CA . PHE A 1 286 ? -14.760 -11.494 5.606 1.00 80.44 286 PHE A CA 1
ATOM 2274 C C . PHE A 1 286 ? -14.221 -12.682 6.398 1.00 80.44 286 PHE A C 1
ATOM 2276 O O . PHE A 1 286 ? -13.637 -12.519 7.466 1.00 80.44 286 PHE A O 1
ATOM 2283 N N . LEU A 1 287 ? -14.439 -13.874 5.848 1.00 82.75 287 LEU A N 1
ATOM 2284 C CA . LEU A 1 287 ? -14.019 -15.161 6.391 1.00 82.75 287 LEU A CA 1
ATOM 2285 C C . LEU A 1 287 ? -12.882 -15.701 5.517 1.00 82.75 287 LEU A C 1
ATOM 2287 O O . LEU A 1 287 ? -13.119 -16.283 4.459 1.00 82.75 287 LEU A O 1
ATOM 2291 N N . VAL A 1 288 ? -11.639 -15.473 5.933 1.00 81.50 288 VAL A N 1
ATOM 2292 C CA . VAL A 1 288 ? -10.443 -15.876 5.172 1.00 81.50 288 VAL A CA 1
ATOM 2293 C C . VAL A 1 288 ? -9.931 -17.225 5.672 1.00 81.50 288 VAL A C 1
ATOM 2295 O O . VAL A 1 288 ? -10.212 -17.602 6.800 1.00 81.50 288 VAL A O 1
ATOM 2298 N N . GLY A 1 289 ? -9.227 -17.992 4.835 1.00 82.12 289 GLY A N 1
ATOM 2299 C CA . GLY A 1 289 ? -8.335 -19.081 5.256 1.00 82.12 289 GLY A CA 1
ATOM 2300 C C . GLY A 1 289 ? -8.258 -20.250 4.269 1.00 82.12 289 GLY A C 1
ATOM 2301 O O . GLY A 1 289 ? -8.894 -20.228 3.220 1.00 82.12 289 GLY A O 1
ATOM 2302 N N . GLY A 1 290 ? -7.441 -21.257 4.598 1.00 81.19 290 GLY A N 1
ATOM 2303 C CA . GLY A 1 290 ? -7.023 -22.307 3.658 1.00 81.19 290 GLY A CA 1
ATOM 2304 C C . GLY A 1 290 ? -8.153 -23.151 3.050 1.00 81.19 290 GLY A C 1
ATOM 2305 O O . GLY A 1 290 ? -9.232 -23.306 3.635 1.00 81.19 290 GLY A O 1
ATOM 2306 N N . ALA A 1 291 ? -7.885 -23.734 1.878 1.00 83.56 291 ALA A N 1
ATOM 2307 C CA . ALA A 1 291 ? -8.796 -24.662 1.210 1.00 83.56 291 ALA A CA 1
ATOM 2308 C C . ALA A 1 291 ? -9.151 -25.852 2.125 1.00 83.56 291 ALA A C 1
ATOM 2310 O O . ALA A 1 291 ? -8.309 -26.351 2.867 1.00 83.56 291 ALA A O 1
ATOM 2311 N N . GLY A 1 292 ? -10.415 -26.290 2.102 1.00 84.81 292 GLY A N 1
ATOM 2312 C CA . GLY A 1 292 ? -10.894 -27.415 2.924 1.00 84.81 292 GLY A CA 1
ATOM 2313 C C . GLY A 1 292 ? -11.221 -27.079 4.387 1.00 84.81 292 GLY A C 1
ATOM 2314 O O . GLY A 1 292 ? -11.707 -27.939 5.118 1.00 84.81 292 GLY A O 1
ATOM 2315 N N . SER A 1 293 ? -11.047 -25.825 4.813 1.00 85.12 293 SER A N 1
ATOM 2316 C CA . SER A 1 293 ? -11.376 -25.375 6.177 1.00 85.12 293 SER A CA 1
ATOM 2317 C C . SER A 1 293 ? -12.880 -25.260 6.472 1.00 85.12 293 SER A C 1
ATOM 2319 O O . SER A 1 293 ? -13.257 -24.899 7.578 1.00 85.12 293 SER A O 1
ATOM 2321 N N . GLY A 1 294 ? -13.759 -25.545 5.505 1.00 85.31 294 GLY A N 1
ATOM 2322 C CA . GLY A 1 294 ? -15.214 -25.574 5.715 1.00 85.31 294 GLY A CA 1
ATOM 2323 C C . GLY A 1 294 ? -15.901 -24.206 5.812 1.00 85.31 294 GLY A C 1
ATOM 2324 O O . GLY A 1 294 ? -17.124 -24.162 5.902 1.00 85.31 294 GLY A O 1
ATOM 2325 N N . LYS A 1 295 ? -15.161 -23.092 5.724 1.00 88.31 295 LYS A N 1
ATOM 2326 C CA . LYS A 1 295 ? -15.703 -21.725 5.854 1.00 88.31 295 LYS A CA 1
ATOM 2327 C C . LYS A 1 295 ? -16.803 -21.394 4.846 1.00 88.31 295 LYS A C 1
ATOM 2329 O O . LYS A 1 295 ? -17.819 -20.829 5.226 1.00 88.31 295 LYS A O 1
ATOM 2334 N N . THR A 1 296 ? -16.645 -21.792 3.584 1.00 89.19 296 THR A N 1
ATOM 2335 C CA . THR A 1 296 ? -17.673 -21.578 2.551 1.00 89.19 296 THR A CA 1
ATOM 2336 C C . THR A 1 296 ? -18.983 -22.284 2.901 1.00 89.19 296 THR A C 1
ATOM 2338 O O . THR A 1 296 ? -20.047 -21.680 2.805 1.00 89.19 296 THR A O 1
ATOM 2341 N N . LEU A 1 297 ? -18.911 -23.543 3.348 1.00 88.94 297 LEU A N 1
ATOM 2342 C CA . LEU A 1 297 ? -20.086 -24.321 3.752 1.00 88.94 297 LEU A CA 1
ATOM 2343 C C . LEU A 1 297 ? -20.765 -23.702 4.982 1.00 88.94 297 LEU A C 1
ATOM 2345 O O . LEU A 1 297 ? -21.989 -23.604 5.023 1.00 88.94 297 LEU A O 1
ATOM 2349 N N . LEU A 1 298 ? -19.962 -23.236 5.942 1.00 88.19 298 LEU A N 1
ATOM 2350 C CA . LEU A 1 298 ? -20.423 -22.524 7.131 1.00 88.19 298 LEU A CA 1
ATOM 2351 C C . LEU A 1 298 ? -21.229 -21.266 6.753 1.00 88.19 298 LEU A C 1
ATOM 2353 O O . LEU A 1 298 ? -22.333 -21.072 7.256 1.00 88.19 298 LEU A O 1
ATOM 2357 N N . SER A 1 299 ? -20.712 -20.455 5.821 1.00 89.56 299 SER A N 1
ATOM 2358 C CA . SER A 1 299 ? -21.393 -19.257 5.314 1.00 89.56 299 SER A CA 1
ATOM 2359 C C . SER A 1 299 ? -22.708 -19.583 4.607 1.00 89.56 299 SER A C 1
ATOM 2361 O O . SER A 1 299 ? -23.707 -18.907 4.843 1.00 89.56 299 SER A O 1
ATOM 2363 N N . TYR A 1 300 ? -22.740 -20.635 3.781 1.00 89.56 300 TYR A N 1
ATOM 2364 C CA . TYR A 1 300 ? -23.970 -21.073 3.112 1.00 89.56 300 TYR A CA 1
ATOM 2365 C C . TYR A 1 300 ? -25.041 -21.519 4.108 1.00 89.56 300 TYR A C 1
ATOM 2367 O O . TYR A 1 300 ? -26.186 -21.080 4.011 1.00 89.56 300 TYR A O 1
ATOM 2375 N N . ALA A 1 301 ? -24.679 -22.351 5.084 1.00 88.31 301 ALA A N 1
ATOM 2376 C CA . ALA A 1 301 ? -25.622 -22.803 6.100 1.00 88.31 301 ALA A CA 1
ATOM 2377 C C . ALA A 1 301 ? -26.153 -21.639 6.942 1.00 88.31 301 ALA A C 1
ATOM 2379 O O . ALA A 1 301 ? -27.345 -21.594 7.244 1.00 88.31 301 ALA A O 1
ATOM 2380 N N . ALA A 1 302 ? -25.294 -20.673 7.283 1.00 87.94 302 ALA A N 1
ATOM 2381 C CA . ALA A 1 302 ? -25.708 -19.490 8.027 1.00 87.94 302 ALA A CA 1
ATOM 2382 C C . ALA A 1 302 ? -26.687 -18.623 7.230 1.00 87.94 302 ALA A C 1
ATOM 2384 O O . ALA A 1 302 ? -27.719 -18.219 7.762 1.00 87.94 302 ALA A O 1
ATOM 2385 N N . ALA A 1 303 ? -26.418 -18.414 5.939 1.00 85.69 303 ALA A N 1
ATOM 2386 C CA . ALA A 1 303 ? -27.325 -17.701 5.048 1.00 85.69 303 ALA A CA 1
ATOM 2387 C C . ALA A 1 303 ? -28.680 -18.418 4.909 1.00 85.69 303 ALA A C 1
ATOM 2389 O O . ALA A 1 303 ? -29.726 -17.772 4.971 1.00 85.69 303 ALA A O 1
ATOM 2390 N N . MET A 1 304 ? -28.683 -19.750 4.770 1.00 82.94 304 MET A N 1
ATOM 2391 C CA . MET A 1 304 ? -29.916 -20.546 4.726 1.00 82.94 304 MET A CA 1
ATOM 2392 C C . MET A 1 304 ? -30.724 -20.407 6.013 1.00 82.94 304 MET A C 1
ATOM 2394 O O . MET A 1 304 ? -31.922 -20.145 5.961 1.00 82.94 304 MET A O 1
ATOM 2398 N N . TYR A 1 305 ? -30.071 -20.547 7.163 1.00 83.50 305 TYR A N 1
ATOM 2399 C CA . TYR A 1 305 ? -30.712 -20.395 8.462 1.00 83.50 305 TYR A CA 1
ATOM 2400 C C . TYR A 1 305 ? -31.327 -19.012 8.642 1.00 83.50 305 TYR A C 1
ATOM 2402 O O . TYR A 1 305 ? -32.498 -18.910 8.990 1.00 83.50 305 TYR A O 1
ATOM 2410 N N . GLN A 1 306 ? -30.563 -17.952 8.351 1.00 82.06 306 GLN A N 1
ATOM 2411 C CA . GLN A 1 306 ? -31.077 -16.590 8.399 1.00 82.06 306 GLN A CA 1
ATOM 2412 C C . GLN A 1 306 ? -32.288 -16.460 7.484 1.00 82.06 306 GLN A C 1
ATOM 2414 O O . GLN A 1 306 ? -33.323 -15.961 7.908 1.00 82.06 306 GLN A O 1
ATOM 2419 N N . ARG A 1 307 ? -32.217 -16.969 6.251 1.00 79.62 307 ARG A N 1
ATOM 2420 C CA . ARG A 1 307 ? -33.355 -16.914 5.333 1.00 79.62 307 ARG A CA 1
ATOM 2421 C C . ARG A 1 307 ? -34.589 -17.624 5.893 1.00 79.62 307 ARG A C 1
ATOM 2423 O O . ARG A 1 307 ? -35.677 -17.071 5.768 1.00 79.62 307 ARG A O 1
ATOM 2430 N N . LEU A 1 308 ? -34.432 -18.796 6.508 1.00 78.19 308 LEU A N 1
ATOM 2431 C CA . LEU A 1 308 ? -35.531 -19.546 7.120 1.00 78.19 308 LEU A CA 1
ATOM 2432 C C . LEU A 1 308 ? -36.118 -18.795 8.325 1.00 78.19 308 LEU A C 1
ATOM 2434 O O . LEU A 1 308 ? -37.316 -18.516 8.335 1.00 78.19 308 LEU A O 1
ATOM 2438 N N . GLU A 1 309 ? -35.282 -18.376 9.277 1.00 73.69 309 GLU A N 1
ATOM 2439 C CA . GLU A 1 309 ? -35.725 -17.702 10.506 1.00 73.69 309 GLU A CA 1
ATOM 2440 C C . GLU A 1 309 ? -36.334 -16.313 10.226 1.00 73.69 309 GLU A C 1
ATOM 2442 O O . GLU A 1 309 ? -37.350 -15.930 10.812 1.00 73.69 309 GLU A O 1
ATOM 2447 N N . PHE A 1 310 ? -35.759 -15.558 9.284 1.00 65.44 310 PHE A N 1
ATOM 2448 C CA . PHE A 1 310 ? -36.305 -14.267 8.863 1.00 65.44 310 PHE A CA 1
ATOM 2449 C C . PHE A 1 310 ? -37.550 -14.412 7.985 1.00 65.44 310 PHE A C 1
ATOM 2451 O O . PHE A 1 310 ? -38.390 -13.516 8.013 1.00 65.44 310 PHE A O 1
ATOM 2458 N N . SER A 1 311 ? -37.721 -15.516 7.246 1.00 60.09 311 SER A N 1
ATOM 2459 C CA . SER A 1 311 ? -38.969 -15.751 6.506 1.00 60.09 311 SER A CA 1
ATOM 2460 C C . SER A 1 311 ? -40.155 -15.949 7.451 1.00 60.09 311 SER A C 1
ATOM 2462 O O . SER A 1 311 ? -41.211 -15.372 7.217 1.00 60.09 311 SER A O 1
ATOM 2464 N N . GLU A 1 312 ? -39.973 -16.656 8.570 1.00 53.88 312 GLU A N 1
ATOM 2465 C CA . GLU A 1 312 ? -41.043 -16.863 9.553 1.00 53.88 312 GLU A CA 1
ATOM 2466 C C . GLU A 1 312 ? -41.413 -15.583 10.315 1.00 53.88 312 GLU A C 1
ATOM 2468 O O . GLU A 1 312 ? -42.595 -15.335 10.565 1.00 53.88 312 GLU A O 1
ATOM 2473 N N . LYS A 1 313 ? -40.431 -14.737 10.659 1.00 51.31 313 LYS A N 1
ATOM 2474 C CA . LYS A 1 313 ? -40.684 -13.430 11.297 1.00 51.31 313 LYS A CA 1
ATOM 2475 C C . LYS A 1 313 ? -41.256 -12.402 10.311 1.00 51.31 313 LYS A C 1
ATOM 2477 O O . LYS A 1 313 ? -42.204 -11.701 10.650 1.00 51.31 313 LYS A O 1
ATOM 2482 N N . GLY A 1 314 ? -40.748 -12.356 9.078 1.00 46.34 314 GLY A N 1
ATOM 2483 C CA . GLY A 1 314 ? -41.220 -11.457 8.018 1.00 46.34 314 GLY A CA 1
ATOM 2484 C C . GLY A 1 314 ? -42.599 -11.814 7.452 1.00 46.34 314 GLY A C 1
ATOM 2485 O O . GLY A 1 314 ? -43.276 -10.951 6.908 1.00 46.34 314 GLY A O 1
ATOM 2486 N N . LEU A 1 315 ? -43.061 -13.057 7.618 1.00 43.72 315 LEU A N 1
ATOM 2487 C CA . LEU A 1 315 ? -44.436 -13.448 7.284 1.00 43.72 315 LEU A CA 1
ATOM 2488 C C . LEU A 1 315 ? -45.477 -12.897 8.274 1.00 43.72 315 LEU A C 1
ATOM 2490 O O . LEU A 1 315 ? -46.652 -12.802 7.919 1.00 43.72 315 LEU A O 1
ATOM 2494 N N . LYS A 1 316 ? -45.075 -12.528 9.499 1.00 52.09 316 LYS A N 1
ATOM 2495 C CA . LYS A 1 316 ? -45.979 -11.934 10.499 1.00 52.09 316 LYS A CA 1
ATOM 2496 C C . LYS A 1 316 ? -46.109 -10.417 10.369 1.00 52.09 316 LYS A C 1
ATOM 2498 O O . LYS A 1 316 ? -47.199 -9.902 10.599 1.00 52.09 316 LYS A O 1
ATOM 2503 N N . ASP A 1 317 ? -45.058 -9.728 9.929 1.00 52.94 317 ASP A N 1
ATOM 2504 C CA . ASP A 1 317 ? -45.072 -8.278 9.724 1.00 52.94 317 ASP A CA 1
ATOM 2505 C C . ASP A 1 317 ? -45.065 -7.924 8.232 1.00 52.94 317 ASP A C 1
ATOM 2507 O O . ASP A 1 317 ? -44.068 -8.076 7.530 1.00 52.94 317 ASP A O 1
ATOM 2511 N N . LYS A 1 318 ? -46.188 -7.382 7.742 1.00 46.50 318 LYS A N 1
ATOM 2512 C CA . LYS A 1 318 ? -46.421 -7.013 6.330 1.00 46.50 318 LYS A CA 1
ATOM 2513 C C . LYS A 1 318 ? -45.513 -5.897 5.766 1.00 46.50 318 LYS A C 1
ATOM 2515 O O . LYS A 1 318 ? -45.739 -5.477 4.640 1.00 46.50 318 LYS A O 1
ATOM 2520 N N . ASN A 1 319 ? -44.494 -5.436 6.493 1.00 54.28 319 ASN A N 1
ATOM 2521 C CA . ASN A 1 319 ? -43.595 -4.341 6.091 1.00 54.28 319 ASN A CA 1
ATOM 2522 C C . ASN A 1 319 ? -42.107 -4.729 6.198 1.00 54.28 319 ASN A C 1
ATOM 2524 O O . ASN A 1 319 ? -41.276 -4.012 6.757 1.00 54.28 319 ASN A O 1
ATOM 2528 N N . TRP A 1 320 ? -41.755 -5.894 5.653 1.00 50.53 320 TRP A N 1
ATOM 2529 C CA . TRP A 1 320 ? -40.385 -6.419 5.674 1.00 50.53 320 TRP A CA 1
ATOM 2530 C C . TRP A 1 320 ? -39.362 -5.497 4.982 1.00 50.53 320 TRP A C 1
ATOM 2532 O O . TRP A 1 320 ? -38.203 -5.472 5.386 1.00 50.53 320 TRP A O 1
ATOM 2542 N N . GLU A 1 321 ? -39.779 -4.704 3.992 1.00 51.59 321 GLU A N 1
ATOM 2543 C CA . GLU A 1 321 ? -38.910 -3.777 3.249 1.00 51.59 321 GLU A CA 1
ATOM 2544 C C . GLU A 1 321 ? -38.392 -2.632 4.130 1.00 51.59 321 GLU A C 1
ATOM 2546 O O . GLU A 1 321 ? -37.219 -2.263 4.053 1.00 51.59 321 GLU A O 1
ATOM 2551 N N . THR A 1 322 ? -39.235 -2.113 5.027 1.00 52.25 322 THR A N 1
ATOM 2552 C CA . THR A 1 322 ? -38.875 -1.026 5.948 1.00 52.25 322 THR A CA 1
ATOM 2553 C C . THR A 1 322 ? -37.925 -1.523 7.037 1.00 52.25 322 THR A C 1
ATOM 2555 O O . THR A 1 322 ? -36.951 -0.851 7.359 1.00 52.25 322 THR A O 1
ATOM 2558 N N . LEU A 1 323 ? -38.151 -2.742 7.541 1.00 51.84 323 LEU A N 1
ATOM 2559 C CA . LEU A 1 323 ? -37.291 -3.376 8.544 1.00 51.84 323 LEU A CA 1
ATOM 2560 C C . LEU A 1 323 ? -35.897 -3.711 7.983 1.00 51.84 323 LEU A C 1
ATOM 2562 O O . LEU A 1 323 ? -34.899 -3.614 8.695 1.00 51.84 323 LEU A O 1
ATOM 2566 N N . LEU A 1 324 ? -35.823 -4.092 6.701 1.00 47.22 324 LEU A N 1
ATOM 2567 C CA . LEU A 1 324 ? -34.565 -4.402 6.019 1.00 47.22 324 LEU A CA 1
ATOM 2568 C C . LEU A 1 324 ? -33.706 -3.145 5.815 1.00 47.22 324 LEU A C 1
ATOM 2570 O O . LEU A 1 324 ? -32.497 -3.183 6.034 1.00 47.22 324 LEU A O 1
ATOM 2574 N N . LEU A 1 325 ? -34.330 -2.033 5.416 1.00 46.91 325 LEU A N 1
ATOM 2575 C CA . LEU A 1 325 ? -33.659 -0.749 5.184 1.00 46.91 325 LEU A CA 1
ATOM 2576 C C . LEU A 1 325 ? -33.115 -0.137 6.479 1.00 46.91 325 LEU A C 1
ATOM 2578 O O . LEU A 1 325 ? -31.953 0.265 6.516 1.00 46.91 325 LEU A O 1
ATOM 2582 N N . ASP A 1 326 ? -33.910 -0.138 7.548 1.00 46.25 326 ASP A N 1
ATOM 2583 C CA . ASP A 1 326 ? -33.519 0.432 8.844 1.00 46.25 326 ASP A CA 1
ATOM 2584 C C . ASP A 1 326 ? -32.375 -0.365 9.496 1.00 46.25 326 ASP A C 1
ATOM 2586 O O . ASP A 1 326 ? -31.464 0.180 10.124 1.00 46.25 326 ASP A O 1
ATOM 2590 N N . GLN A 1 327 ? -32.359 -1.681 9.262 1.00 50.28 327 GLN A N 1
ATOM 2591 C CA . GLN A 1 327 ? -31.274 -2.543 9.703 1.00 50.28 327 GLN A CA 1
ATOM 2592 C C . GLN A 1 327 ? -30.010 -2.420 8.848 1.00 50.28 327 GLN A C 1
ATOM 2594 O O . GLN A 1 327 ? -28.924 -2.562 9.394 1.00 50.28 327 GLN A O 1
ATOM 2599 N N . LEU A 1 328 ? -30.094 -2.162 7.541 1.00 43.97 328 LEU A N 1
ATOM 2600 C CA . LEU A 1 328 ? -28.903 -1.998 6.695 1.00 43.97 328 LEU A CA 1
ATOM 2601 C C . LEU A 1 328 ? -28.137 -0.697 6.985 1.00 43.97 328 LEU A C 1
ATOM 2603 O O . LEU A 1 328 ? -26.930 -0.640 6.752 1.00 43.97 328 LEU A O 1
ATOM 2607 N N . LEU A 1 329 ? -28.813 0.326 7.514 1.00 42.94 329 LEU A N 1
ATOM 2608 C CA . LEU A 1 329 ? -28.240 1.656 7.732 1.00 42.94 329 LEU A CA 1
ATOM 2609 C C . LEU A 1 329 ? -27.392 1.784 9.015 1.00 42.94 329 LEU A C 1
ATOM 2611 O O . LEU A 1 329 ? -26.549 2.674 9.076 1.00 42.94 329 LEU A O 1
ATOM 2615 N N . ASN A 1 330 ? -27.535 0.875 9.990 1.00 45.53 330 ASN A N 1
ATOM 2616 C CA . ASN A 1 330 ? -26.926 0.990 11.331 1.00 45.53 330 ASN A CA 1
ATOM 2617 C C . ASN A 1 330 ? -25.929 -0.134 11.702 1.00 45.53 330 ASN A C 1
ATOM 2619 O O . ASN A 1 330 ? -25.723 -0.412 12.881 1.00 45.53 330 ASN A O 1
ATOM 2623 N N . ARG A 1 331 ? -25.324 -0.829 10.727 1.00 46.81 331 ARG A N 1
ATOM 2624 C CA . ARG A 1 331 ? -24.512 -2.041 10.982 1.00 46.81 331 ARG A CA 1
ATOM 2625 C C . ARG A 1 331 ? -23.004 -1.837 10.846 1.00 46.81 331 ARG A C 1
ATOM 2627 O O . ARG A 1 331 ? -22.525 -1.109 9.974 1.00 46.81 331 ARG A O 1
ATOM 2634 N N . GLU A 1 332 ? -22.257 -2.566 11.671 1.00 40.53 332 GLU A N 1
ATOM 2635 C CA . GLU A 1 332 ? -20.793 -2.542 11.721 1.00 40.53 332 GLU A CA 1
ATOM 2636 C C . GLU A 1 332 ? -20.155 -3.500 10.696 1.00 40.53 332 GLU A C 1
ATOM 2638 O O . GLU A 1 332 ? -20.797 -4.414 10.157 1.00 40.53 332 GLU A O 1
ATOM 2643 N N . LEU A 1 333 ? -18.870 -3.261 10.411 1.00 36.94 333 LEU A N 1
ATOM 2644 C CA . LEU A 1 333 ? -18.019 -4.084 9.551 1.00 36.94 333 LEU A CA 1
ATOM 2645 C C . LEU A 1 333 ? -17.092 -4.931 10.432 1.00 36.94 333 LEU A C 1
ATOM 2647 O O . LEU A 1 333 ? -16.338 -4.377 11.228 1.00 36.94 333 LEU A O 1
ATOM 2651 N N . MET A 1 334 ? -17.095 -6.256 10.255 1.00 42.53 334 MET A N 1
ATOM 2652 C CA . MET A 1 334 ? -16.217 -7.160 11.005 1.00 42.53 334 MET A CA 1
ATOM 2653 C C . MET A 1 334 ? -15.281 -7.908 10.051 1.00 42.53 334 MET A C 1
ATOM 2655 O O . MET A 1 334 ? -15.725 -8.576 9.116 1.00 42.53 334 MET A O 1
ATOM 2659 N N . ILE A 1 335 ? -13.971 -7.817 10.286 1.00 40.62 335 ILE A N 1
ATOM 2660 C CA . ILE A 1 335 ? -12.959 -8.551 9.517 1.00 40.62 335 ILE A CA 1
ATOM 2661 C C . ILE A 1 335 ? -12.277 -9.554 10.449 1.00 40.62 335 ILE A C 1
ATOM 2663 O O . ILE A 1 335 ? -11.623 -9.164 11.414 1.00 40.62 335 ILE A O 1
ATOM 2667 N N . LEU A 1 336 ? -12.423 -10.847 10.150 1.00 42.59 336 LEU A N 1
ATOM 2668 C CA . LEU A 1 336 ? -11.774 -11.941 10.872 1.00 42.59 336 LEU A CA 1
ATOM 2669 C C . LEU A 1 336 ? -10.699 -12.563 9.973 1.00 42.59 336 LEU A C 1
ATOM 2671 O O . LEU A 1 336 ? -10.996 -13.290 9.024 1.00 42.59 336 LEU A O 1
ATOM 2675 N N . TYR A 1 337 ? -9.436 -12.267 10.281 1.00 30.53 337 TYR A N 1
ATOM 2676 C CA . TYR A 1 337 ? -8.287 -12.932 9.667 1.00 30.53 337 TYR A CA 1
ATOM 2677 C C . TYR A 1 337 ? -8.008 -14.254 10.395 1.00 30.53 337 TYR A C 1
ATOM 2679 O O . TYR A 1 337 ? -7.968 -14.276 11.625 1.00 30.53 337 TYR A O 1
ATOM 2687 N N . THR A 1 338 ? -7.835 -15.343 9.636 1.00 47.62 338 THR A N 1
ATOM 2688 C CA . THR A 1 338 ? -7.524 -16.689 10.158 1.00 47.62 338 THR A CA 1
ATOM 2689 C C . THR A 1 338 ? -6.254 -17.231 9.546 1.00 47.62 338 THR A C 1
ATOM 2691 O O . THR A 1 338 ? -6.204 -17.204 8.290 1.00 47.62 338 THR A O 1
#

Foldseek 3Di:
DPLQAEPAEEEEALQCCLQQALVVLVVQFPPPPCPDLSYAYEYEYEPVRVVVLVVSCPPPSRVVSSVRNVVLVCVQCVVDWDWDWQDDPPPQIKIWTWTDSDSRYIYTYIYPCPDPVVVLVSCVVRPNVRYEYEYQDPVVQVVCVVVVGHYDYDPSNPPPVVVVVQLEEEFELVLVVVLVPDPQSKFFVCVRLVRDPDNDDDAQRWYHDDDQKIKGWHFDFDADPVRDGPDGHRTIIHTDDCVRSVPPPVCDPDQCCDQVNHHQPDVLLVCCLPVNLQDLQEPDEDDDDDPPNCNVVSNVSSVVVCCVVVVVVCVVPVPVVVVVVVSNVRHDHDYDDD